Protein AF-A0A3D1EQ05-F1 (afdb_monomer_lite)

Structure (mmCIF, N/CA/C/O backbone):
data_AF-A0A3D1EQ05-F1
#
_entry.id   AF-A0A3D1EQ05-F1
#
loop_
_atom_site.group_PDB
_atom_site.id
_atom_site.type_symbol
_atom_site.label_atom_id
_atom_site.label_alt_id
_atom_site.label_comp_id
_atom_site.label_asym_id
_atom_site.label_entity_id
_atom_site.label_seq_id
_atom_site.pdbx_PDB_ins_code
_atom_site.Cartn_x
_atom_site.Cartn_y
_atom_site.Cartn_z
_atom_site.occupancy
_atom_site.B_iso_or_equiv
_atom_site.auth_seq_id
_atom_site.auth_comp_id
_atom_site.auth_asym_id
_atom_site.auth_atom_id
_atom_site.pdbx_PDB_model_num
ATOM 1 N N . MET A 1 1 ? 18.419 -2.257 19.731 1.00 48.50 1 MET A N 1
ATOM 2 C CA . MET A 1 1 ? 19.575 -1.913 18.868 1.00 48.50 1 MET A CA 1
ATOM 3 C C . MET A 1 1 ? 20.162 -0.537 19.170 1.00 48.50 1 MET A C 1
ATOM 5 O O . MET A 1 1 ? 21.372 -0.467 19.310 1.00 48.50 1 MET A O 1
ATOM 9 N N . VAL A 1 2 ? 19.352 0.513 19.377 1.00 45.31 2 VAL A N 1
ATOM 10 C CA . VAL A 1 2 ? 19.832 1.873 19.731 1.00 45.31 2 VAL A CA 1
ATOM 11 C C . VAL A 1 2 ? 20.809 1.880 20.921 1.00 45.31 2 VAL A C 1
ATOM 13 O O . VAL A 1 2 ? 21.897 2.432 20.808 1.00 45.31 2 VAL A O 1
ATOM 16 N N . ALA A 1 3 ? 20.490 1.160 22.002 1.00 46.25 3 ALA A N 1
ATOM 17 C CA . ALA A 1 3 ? 21.309 1.137 23.219 1.00 46.25 3 ALA A CA 1
ATOM 18 C C . ALA A 1 3 ? 22.727 0.545 23.041 1.00 46.25 3 ALA A C 1
ATOM 20 O O . ALA A 1 3 ? 23.671 1.008 23.676 1.00 46.25 3 ALA A O 1
ATOM 21 N N . LEU A 1 4 ? 22.906 -0.456 22.167 1.00 52.62 4 LEU A N 1
ATOM 22 C CA . LEU A 1 4 ? 24.220 -1.069 21.920 1.00 52.62 4 LEU A CA 1
ATOM 23 C C . LEU A 1 4 ? 25.090 -0.156 21.046 1.00 52.62 4 LEU A C 1
ATOM 25 O O . LEU A 1 4 ? 26.269 0.045 21.330 1.00 52.62 4 LEU A O 1
ATOM 29 N N . THR A 1 5 ? 24.490 0.451 20.019 1.00 51.66 5 THR A N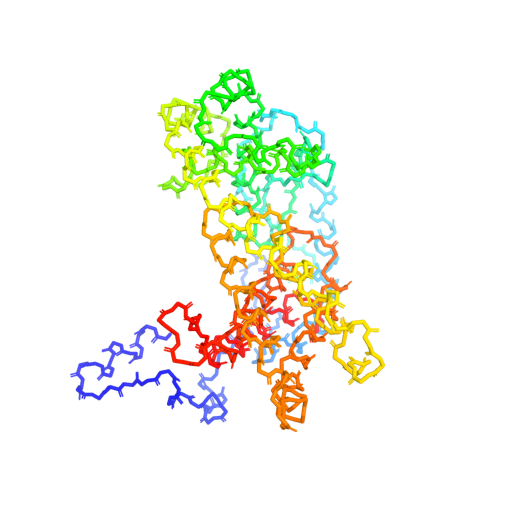 1
ATOM 30 C CA . THR A 1 5 ? 25.163 1.423 19.151 1.00 51.66 5 THR A CA 1
ATOM 31 C C . THR A 1 5 ? 25.646 2.634 19.950 1.00 51.66 5 THR A C 1
ATOM 33 O O . THR A 1 5 ? 26.748 3.128 19.723 1.00 51.66 5 THR A O 1
ATOM 36 N N . GLU A 1 6 ? 24.852 3.093 20.916 1.00 53.62 6 GLU A N 1
ATOM 37 C CA . GLU A 1 6 ? 25.178 4.223 21.789 1.00 53.62 6 GLU A CA 1
ATOM 38 C C . GLU A 1 6 ? 26.304 3.880 22.782 1.00 53.62 6 GLU A C 1
ATOM 40 O O . GLU A 1 6 ? 27.259 4.648 22.931 1.00 53.62 6 GLU A O 1
ATOM 45 N N . ALA A 1 7 ? 26.280 2.669 23.354 1.00 58.41 7 ALA A N 1
ATOM 46 C CA . ALA A 1 7 ? 27.348 2.158 24.213 1.00 58.41 7 ALA A CA 1
ATOM 47 C C . ALA A 1 7 ? 28.689 2.001 23.464 1.00 58.41 7 ALA A C 1
ATOM 49 O O . ALA A 1 7 ? 29.738 2.384 23.985 1.00 58.41 7 ALA A O 1
ATOM 50 N N . CYS A 1 8 ? 28.685 1.504 22.223 1.00 57.06 8 CYS A N 1
ATOM 51 C CA . CYS A 1 8 ? 29.904 1.351 21.419 1.00 57.06 8 CYS A CA 1
ATOM 52 C C . CYS A 1 8 ? 30.453 2.688 20.892 1.00 57.06 8 CYS A C 1
ATOM 54 O O . CYS A 1 8 ? 31.672 2.863 20.824 1.00 57.06 8 CYS A O 1
ATOM 56 N N . ARG A 1 9 ? 29.578 3.666 20.607 1.00 56.22 9 ARG A N 1
ATOM 57 C CA . ARG A 1 9 ? 29.971 5.020 20.178 1.00 56.22 9 ARG A CA 1
ATOM 58 C C . ARG A 1 9 ? 30.816 5.733 21.238 1.00 56.22 9 ARG A C 1
ATOM 60 O O . ARG A 1 9 ? 31.799 6.378 20.888 1.00 56.22 9 ARG A O 1
ATOM 67 N N . SER A 1 10 ? 30.508 5.538 22.523 1.00 62.62 10 SER A N 1
ATOM 68 C CA . SER A 1 10 ? 31.312 6.076 23.636 1.00 62.62 10 SER A CA 1
ATOM 69 C C . SER A 1 10 ? 32.735 5.497 23.734 1.00 62.62 10 SER A C 1
ATOM 71 O O . SER A 1 10 ? 33.582 6.066 24.417 1.00 62.62 10 SER A O 1
ATOM 73 N N . ARG A 1 11 ? 33.023 4.392 23.028 1.00 71.44 11 ARG A N 1
ATOM 74 C CA . ARG A 1 11 ? 34.330 3.711 23.006 1.00 71.44 11 ARG A CA 1
ATOM 75 C C . ARG A 1 11 ? 35.077 3.855 21.674 1.00 71.44 11 ARG A C 1
ATOM 77 O O . ARG A 1 11 ? 36.105 3.214 21.490 1.00 71.44 11 ARG A O 1
ATOM 84 N N . GLY A 1 12 ? 34.573 4.674 20.746 1.00 61.97 12 GLY A N 1
ATOM 85 C CA . GLY A 1 12 ? 35.233 4.953 19.464 1.00 61.97 12 GLY A CA 1
ATOM 86 C C . GLY A 1 12 ? 35.243 3.789 18.468 1.00 61.97 12 GLY A C 1
ATOM 87 O O . GLY A 1 12 ? 35.952 3.865 17.468 1.00 61.97 12 GLY A O 1
ATOM 88 N N . VAL A 1 13 ? 34.469 2.725 18.710 1.00 72.12 13 VAL A N 1
ATOM 89 C CA . VAL A 1 13 ? 34.361 1.589 17.784 1.00 72.12 13 VAL A CA 1
ATOM 90 C C . VAL A 1 13 ? 33.107 1.772 16.924 1.00 72.12 13 VAL A C 1
ATOM 92 O O . VAL A 1 13 ? 31.996 1.668 17.455 1.00 72.12 13 VAL A O 1
ATOM 95 N N . PRO A 1 14 ? 33.240 2.055 15.615 1.00 60.94 14 PRO A N 1
ATOM 96 C CA . PRO A 1 14 ? 32.097 2.074 14.713 1.00 60.94 14 PRO A CA 1
ATOM 97 C C . PRO A 1 14 ? 31.553 0.648 14.565 1.00 60.94 14 PRO A C 1
ATOM 99 O O . PRO A 1 14 ? 32.234 -0.230 14.042 1.00 60.94 14 PRO A O 1
ATOM 102 N N . VAL A 1 15 ? 30.332 0.419 15.056 1.00 62.94 15 VAL A N 1
ATOM 103 C CA . VAL A 1 15 ? 29.600 -0.841 14.868 1.00 62.94 15 VAL A CA 1
ATOM 104 C C . VAL A 1 15 ? 28.630 -0.655 13.712 1.00 62.94 15 VAL A C 1
ATOM 106 O O . VAL A 1 15 ? 27.682 0.128 13.806 1.00 62.94 15 VAL A O 1
ATOM 109 N N . HIS A 1 16 ? 28.877 -1.368 12.620 1.00 67.25 16 HIS A N 1
ATOM 110 C CA . HIS A 1 16 ? 27.962 -1.446 11.489 1.00 67.25 16 HIS A CA 1
ATOM 111 C C . HIS A 1 16 ? 26.930 -2.548 11.733 1.00 67.25 16 HIS A C 1
ATOM 113 O O . HIS A 1 16 ? 27.247 -3.584 12.312 1.00 67.25 16 HIS A O 1
ATOM 119 N N . ILE A 1 17 ? 25.696 -2.348 11.269 1.00 60.19 17 ILE A N 1
ATOM 120 C CA . ILE A 1 17 ? 24.624 -3.342 11.432 1.00 60.19 17 ILE A CA 1
ATOM 121 C C . ILE A 1 17 ? 24.982 -4.695 10.795 1.00 60.19 17 ILE A C 1
ATOM 123 O O . ILE A 1 17 ? 24.730 -5.735 11.394 1.00 60.19 17 ILE A O 1
ATOM 127 N N . SER A 1 18 ? 25.724 -4.666 9.684 1.00 61.97 18 SER A N 1
ATOM 128 C CA . SER A 1 18 ? 26.262 -5.840 8.987 1.00 61.97 18 SER A CA 1
ATOM 129 C C . SER A 1 18 ? 27.315 -6.630 9.776 1.00 61.97 18 SER A C 1
ATOM 131 O O . SER A 1 18 ? 27.660 -7.745 9.395 1.00 61.97 18 SER A O 1
ATOM 133 N N . GLN A 1 19 ? 27.857 -6.070 10.864 1.00 71.62 19 GLN A N 1
ATOM 134 C CA . GLN A 1 19 ? 28.771 -6.774 11.771 1.00 71.62 19 GLN A CA 1
ATOM 135 C C . GLN A 1 19 ? 28.024 -7.541 12.866 1.00 71.62 19 GLN A C 1
ATOM 137 O O . GLN A 1 19 ? 28.643 -8.305 13.607 1.00 71.62 19 GLN A O 1
ATOM 142 N N . PHE A 1 20 ? 26.711 -7.344 12.994 1.00 67.56 20 PHE A N 1
ATOM 143 C CA . PHE A 1 20 ? 25.901 -8.095 13.935 1.00 67.56 20 PHE A CA 1
ATOM 144 C C . PHE A 1 20 ? 25.668 -9.506 13.389 1.00 67.56 20 PHE A C 1
ATOM 146 O O . PHE A 1 20 ? 25.212 -9.677 12.263 1.00 67.56 20 PHE A O 1
ATOM 153 N N . GLN A 1 21 ? 25.990 -10.523 14.189 1.00 73.75 21 GLN A N 1
ATOM 154 C CA . GLN A 1 21 ? 25.848 -11.931 13.817 1.00 73.75 21 GLN A CA 1
ATOM 155 C C . GLN A 1 21 ? 24.822 -12.585 14.755 1.00 73.75 21 GLN A C 1
ATOM 157 O O . GLN A 1 21 ? 25.211 -13.101 15.804 1.00 73.75 21 GLN A O 1
ATOM 162 N N . PRO A 1 22 ? 23.513 -12.544 14.423 1.00 69.69 22 PRO A N 1
ATOM 163 C CA . PRO A 1 22 ? 22.443 -13.059 15.283 1.00 69.69 22 PRO A CA 1
ATOM 164 C C . PRO A 1 22 ? 22.644 -14.525 15.672 1.00 69.69 22 PRO A C 1
ATOM 166 O O . PRO A 1 22 ? 22.330 -14.919 16.792 1.00 69.69 22 PRO A O 1
ATOM 169 N N . ASP A 1 23 ? 23.221 -15.313 14.765 1.00 73.00 23 ASP A N 1
ATOM 170 C CA . ASP A 1 23 ? 23.475 -16.741 14.962 1.00 73.00 23 ASP A CA 1
ATOM 171 C C . ASP A 1 23 ? 24.585 -17.010 15.987 1.00 73.00 23 ASP A C 1
ATOM 173 O O . ASP A 1 23 ? 24.629 -18.086 16.578 1.00 73.00 23 ASP A O 1
ATOM 177 N N . GLN A 1 24 ? 25.462 -16.028 16.228 1.00 78.38 24 GLN A N 1
ATOM 178 C CA . GLN A 1 24 ? 26.499 -16.101 17.260 1.00 78.38 24 GLN A CA 1
ATOM 179 C C . GLN A 1 24 ? 26.036 -15.565 18.614 1.00 78.38 24 GLN A C 1
ATOM 181 O O . GLN A 1 24 ? 26.783 -15.668 19.585 1.00 78.38 24 GLN A O 1
ATOM 186 N N . VAL A 1 25 ? 24.829 -14.996 18.704 1.00 77.44 25 VAL A N 1
ATOM 187 C CA . VAL A 1 25 ? 24.258 -14.569 19.982 1.00 77.44 25 VAL A CA 1
ATOM 188 C C . VAL A 1 25 ? 23.941 -15.832 20.792 1.00 77.44 25 VAL A C 1
ATOM 190 O O . VAL A 1 25 ? 23.129 -16.642 20.337 1.00 77.44 25 VAL A O 1
ATOM 193 N N . PRO A 1 26 ? 24.555 -16.026 21.975 1.00 80.88 26 PRO A N 1
ATOM 194 C CA . PRO A 1 26 ? 24.200 -17.117 22.876 1.00 80.88 26 PRO A CA 1
ATOM 195 C C . PRO A 1 26 ? 22.696 -17.132 23.168 1.00 80.88 26 PRO A C 1
ATOM 197 O O . PRO A 1 26 ? 22.062 -16.078 23.240 1.00 80.88 26 PRO A O 1
ATOM 200 N N . ASP A 1 27 ? 22.102 -18.313 23.331 1.00 74.44 27 ASP A N 1
ATOM 201 C CA . ASP A 1 27 ? 20.646 -18.435 23.495 1.00 74.44 27 ASP A CA 1
ATOM 202 C C . ASP A 1 27 ? 20.109 -17.664 24.713 1.00 74.44 27 ASP A C 1
ATOM 204 O O . ASP A 1 27 ? 18.986 -17.163 24.690 1.00 74.44 27 ASP A O 1
ATOM 208 N N . ASP A 1 28 ? 20.907 -17.515 25.767 1.00 79.88 28 ASP A N 1
ATOM 209 C CA . ASP A 1 28 ? 20.607 -16.713 26.955 1.00 79.88 28 ASP A CA 1
ATOM 210 C C . ASP A 1 28 ? 20.561 -15.198 26.689 1.00 79.88 28 ASP A C 1
ATOM 212 O O . ASP A 1 28 ? 19.918 -14.474 27.447 1.00 79.88 28 ASP A O 1
ATOM 216 N N . LEU A 1 29 ? 21.155 -14.733 25.586 1.00 80.25 29 LEU A N 1
ATOM 217 C CA . LEU A 1 29 ? 21.117 -13.344 25.121 1.00 80.25 29 LEU A CA 1
ATOM 218 C C . LEU A 1 29 ? 20.078 -13.099 24.014 1.00 80.25 29 LEU A C 1
ATOM 220 O O . LEU A 1 29 ? 19.855 -11.951 23.617 1.00 80.25 29 LEU A O 1
ATOM 224 N N . LYS A 1 30 ? 19.420 -14.152 23.515 1.00 76.50 30 LYS A N 1
ATOM 225 C CA . LYS A 1 30 ? 18.286 -14.023 22.590 1.00 76.50 30 LYS A CA 1
ATOM 226 C C . LYS A 1 30 ? 17.030 -13.593 23.345 1.00 76.50 30 LYS A C 1
ATOM 228 O O . LYS A 1 30 ? 16.818 -13.961 24.500 1.00 76.50 30 LYS A O 1
ATOM 233 N N . MET A 1 31 ? 16.173 -12.835 22.663 1.00 81.62 31 MET A N 1
ATOM 234 C CA . MET A 1 31 ? 14.900 -12.376 23.219 1.00 81.62 31 MET A CA 1
ATOM 235 C C . MET A 1 31 ? 14.043 -13.575 23.643 1.00 81.62 31 MET A C 1
ATOM 237 O O . MET A 1 31 ? 13.743 -14.453 22.834 1.00 81.62 31 MET A O 1
ATOM 241 N N . LEU A 1 32 ? 13.653 -13.611 24.916 1.00 86.31 32 LEU A N 1
ATOM 242 C CA . LEU A 1 32 ? 12.651 -14.545 25.412 1.00 86.31 32 LEU A CA 1
ATOM 243 C C . LEU A 1 32 ? 11.270 -13.943 25.158 1.00 86.31 32 LEU A C 1
ATOM 245 O O . LEU A 1 32 ? 10.995 -12.823 25.580 1.00 86.31 32 LEU A O 1
ATOM 249 N N . LEU A 1 33 ? 10.415 -14.688 24.467 1.00 88.00 33 LEU A N 1
ATOM 250 C CA . LEU A 1 33 ? 9.033 -14.313 24.215 1.00 88.00 33 LEU A CA 1
ATOM 251 C C . LEU A 1 33 ? 8.159 -14.987 25.261 1.00 88.00 33 LEU A C 1
ATOM 253 O O . LEU A 1 33 ? 8.216 -16.208 25.432 1.00 88.00 33 LEU A O 1
ATOM 257 N N . GLU A 1 34 ? 7.339 -14.194 25.932 1.00 88.81 34 GLU A N 1
ATOM 258 C CA . GLU A 1 34 ? 6.368 -14.663 26.909 1.00 88.81 34 GLU A CA 1
ATOM 259 C C . GLU A 1 34 ? 4.974 -14.275 26.432 1.00 88.81 34 GLU A C 1
ATOM 261 O O . GLU A 1 34 ? 4.720 -13.139 26.036 1.00 88.81 34 GLU A O 1
ATOM 266 N N . VAL A 1 35 ? 4.077 -15.252 26.431 1.00 83.56 35 VAL A N 1
ATOM 267 C CA . VAL A 1 35 ? 2.654 -15.039 26.204 1.00 83.56 35 VAL A CA 1
ATOM 268 C C . VAL A 1 35 ? 2.000 -15.055 27.566 1.00 83.56 35 VAL A C 1
ATOM 270 O O . VAL A 1 35 ? 2.196 -15.999 28.335 1.00 83.56 35 VAL A O 1
ATOM 273 N N . VAL A 1 36 ? 1.242 -14.005 27.849 1.00 84.12 36 VAL A N 1
ATOM 274 C CA . VAL A 1 36 ? 0.585 -13.791 29.134 1.00 84.12 36 VAL A CA 1
ATOM 275 C C . VAL A 1 36 ? -0.932 -13.913 29.015 1.00 84.12 36 VAL A C 1
ATOM 277 O O . VAL A 1 36 ? -1.494 -13.805 27.918 1.00 84.12 36 VAL A O 1
ATOM 280 N N . ASP A 1 37 ? -1.588 -14.157 30.142 1.00 81.38 37 ASP A N 1
ATOM 281 C CA . ASP A 1 37 ? -3.038 -14.028 30.285 1.00 81.38 37 ASP A CA 1
ATOM 282 C C . ASP A 1 37 ? -3.465 -12.586 30.655 1.00 81.38 37 ASP A C 1
ATOM 284 O O . ASP A 1 37 ? -2.665 -11.649 30.613 1.00 81.38 37 ASP A O 1
ATOM 288 N N . ASP A 1 38 ? -4.742 -12.382 31.000 1.00 72.25 38 ASP A N 1
ATOM 289 C CA . ASP A 1 38 ? -5.307 -11.094 31.451 1.00 72.25 38 ASP A CA 1
ATOM 290 C C . ASP A 1 38 ? -4.683 -10.570 32.742 1.00 72.25 38 ASP A C 1
ATOM 292 O O . ASP A 1 38 ? -4.736 -9.368 33.008 1.00 72.25 38 ASP A O 1
ATOM 296 N N . ARG A 1 39 ? -4.126 -11.458 33.561 1.00 81.00 39 ARG A N 1
ATOM 297 C CA . ARG A 1 39 ? -3.524 -11.121 34.852 1.00 81.00 39 ARG A CA 1
ATOM 298 C C . ARG A 1 39 ? -2.036 -10.820 34.717 1.00 81.00 39 ARG A C 1
ATOM 300 O O . ARG A 1 39 ? -1.411 -10.434 35.700 1.00 81.00 39 ARG A O 1
ATOM 307 N N . GLY A 1 40 ? -1.488 -10.954 33.508 1.00 82.12 40 GLY A N 1
ATOM 308 C CA . GLY A 1 40 ? -0.061 -10.833 33.245 1.00 82.12 40 GLY A CA 1
ATOM 309 C C . GLY A 1 40 ? 0.720 -12.103 33.586 1.00 82.12 40 GLY A C 1
ATOM 310 O O . GLY A 1 40 ? 1.948 -12.064 33.588 1.00 82.12 40 GLY A O 1
ATOM 311 N N . GLU A 1 41 ? 0.043 -13.221 33.858 1.00 86.50 41 GLU A N 1
ATOM 312 C CA . GLU A 1 41 ? 0.699 -14.486 34.181 1.00 86.50 41 GLU A CA 1
ATOM 313 C C . GLU A 1 41 ? 1.162 -15.186 32.904 1.00 86.50 41 GLU A C 1
ATOM 315 O O . GLU A 1 41 ? 0.421 -15.310 31.927 1.00 86.50 41 GLU A O 1
ATOM 320 N N . VAL A 1 42 ? 2.404 -15.672 32.907 1.00 90.06 42 VAL A N 1
ATOM 321 C CA . VAL A 1 42 ? 3.018 -16.306 31.735 1.00 90.06 42 VAL A CA 1
ATOM 322 C C . VAL A 1 42 ? 2.399 -17.685 31.493 1.00 90.06 42 VAL A C 1
ATOM 324 O O . VAL A 1 42 ? 2.650 -18.639 32.229 1.00 90.06 42 VAL A O 1
ATOM 327 N N . ILE A 1 43 ? 1.640 -17.822 30.406 1.00 89.06 43 ILE A N 1
ATOM 328 C CA . ILE A 1 43 ? 1.012 -19.086 29.983 1.00 89.06 43 ILE A CA 1
ATOM 329 C C . ILE A 1 43 ? 1.879 -19.903 29.025 1.00 89.06 43 ILE A C 1
ATOM 331 O O . ILE A 1 43 ? 1.688 -21.112 28.876 1.00 89.06 43 ILE A O 1
ATOM 335 N N . ALA A 1 44 ? 2.816 -19.254 28.340 1.00 88.81 44 ALA A N 1
ATOM 336 C CA . ALA A 1 44 ? 3.800 -19.906 27.498 1.00 88.81 44 ALA A CA 1
ATOM 337 C C . ALA A 1 44 ? 5.015 -19.002 27.344 1.00 88.81 44 ALA A C 1
ATOM 339 O O . ALA A 1 44 ? 4.893 -17.786 27.263 1.00 88.81 44 ALA A O 1
ATOM 340 N N . ARG A 1 45 ? 6.191 -19.611 27.234 1.00 91.44 45 ARG A N 1
ATOM 341 C CA . ARG A 1 45 ? 7.415 -18.910 26.860 1.00 91.44 45 ARG A CA 1
ATOM 342 C C . ARG A 1 45 ? 8.185 -19.702 25.823 1.00 91.44 45 ARG A C 1
ATOM 344 O O . ARG A 1 45 ? 8.117 -20.937 25.803 1.00 91.44 45 ARG A O 1
ATOM 351 N N . SER A 1 46 ? 8.879 -18.999 24.949 1.00 89.50 46 SER A N 1
ATOM 352 C CA . SER A 1 46 ? 9.794 -19.577 23.972 1.00 89.50 46 SER A CA 1
ATOM 353 C C . SER A 1 46 ? 10.743 -18.511 23.468 1.00 89.50 46 SER A C 1
ATOM 355 O O . SER A 1 46 ? 10.426 -17.329 23.489 1.00 89.50 46 SER A O 1
ATOM 357 N N . ARG A 1 47 ? 11.892 -18.932 22.959 1.00 83.50 47 ARG A N 1
ATOM 358 C CA . ARG A 1 47 ? 12.730 -18.076 22.107 1.00 83.50 47 ARG A CA 1
ATOM 359 C C . ARG A 1 47 ? 12.374 -18.236 20.624 1.00 83.50 47 ARG A C 1
ATOM 361 O O . ARG A 1 47 ? 12.835 -17.464 19.797 1.00 83.50 47 ARG A O 1
ATOM 368 N N . ASP A 1 48 ? 11.543 -19.231 20.311 1.00 81.44 48 ASP A N 1
ATOM 369 C CA . ASP A 1 48 ? 11.020 -19.528 18.983 1.00 81.44 48 ASP A CA 1
ATOM 370 C C . ASP A 1 48 ? 9.540 -19.115 18.904 1.00 81.44 48 ASP A C 1
ATOM 372 O O . ASP A 1 48 ? 8.663 -19.709 19.547 1.00 81.44 48 ASP A O 1
ATOM 376 N N . LEU A 1 49 ? 9.273 -18.068 18.122 1.00 80.31 49 LEU A N 1
ATOM 377 C CA . LEU A 1 49 ? 7.928 -17.554 17.881 1.00 80.31 49 LEU A CA 1
ATOM 378 C C . LEU A 1 49 ? 7.077 -18.530 17.052 1.00 80.31 49 LEU A C 1
ATOM 380 O O . LEU A 1 49 ? 5.875 -18.631 17.296 1.00 80.31 49 LEU A O 1
ATOM 384 N N . ALA A 1 50 ? 7.667 -19.279 16.116 1.00 76.38 50 ALA A N 1
ATOM 385 C CA . ALA A 1 50 ? 6.938 -20.260 15.313 1.00 76.38 50 ALA A CA 1
ATOM 386 C C . ALA A 1 50 ? 6.409 -21.400 16.194 1.00 76.38 50 ALA A C 1
ATOM 388 O O . ALA A 1 50 ? 5.248 -21.801 16.074 1.00 76.38 50 ALA A O 1
ATOM 389 N N . ASP A 1 51 ? 7.214 -21.852 17.157 1.00 83.31 51 ASP A N 1
ATOM 390 C CA . ASP A 1 51 ? 6.773 -22.808 18.173 1.00 83.31 51 ASP A CA 1
ATOM 391 C C . ASP A 1 51 ? 5.635 -22.245 19.051 1.00 83.31 51 ASP A C 1
ATOM 393 O O . ASP A 1 51 ? 4.619 -22.920 19.252 1.00 83.31 51 ASP A O 1
ATOM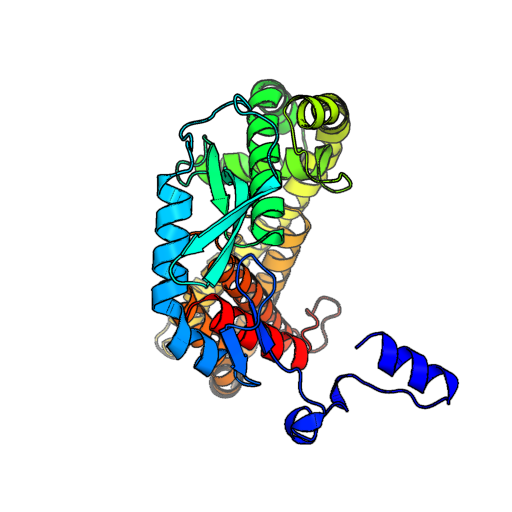 397 N N . LEU A 1 52 ? 5.733 -20.992 19.523 1.00 87.19 52 LEU A N 1
ATOM 398 C CA . LEU A 1 52 ? 4.641 -20.358 20.282 1.00 87.19 52 LEU A CA 1
ATOM 399 C C . LEU A 1 52 ? 3.344 -20.286 19.474 1.00 87.19 52 LEU A C 1
ATOM 401 O O . LEU A 1 52 ? 2.278 -20.611 19.999 1.00 87.19 52 LEU A O 1
ATOM 405 N N . ARG A 1 53 ? 3.421 -19.919 18.192 1.00 80.75 53 ARG A N 1
ATOM 406 C CA . ARG A 1 53 ? 2.259 -19.875 17.295 1.00 80.75 53 ARG A CA 1
ATOM 407 C C . ARG A 1 53 ? 1.667 -21.251 17.061 1.00 80.75 53 ARG A C 1
ATOM 409 O O . ARG A 1 53 ? 0.452 -21.390 17.093 1.00 80.75 53 ARG A O 1
ATOM 416 N N . LYS A 1 54 ? 2.490 -22.282 16.878 1.00 83.69 54 LYS A N 1
ATOM 417 C CA . LYS A 1 54 ? 1.995 -23.655 16.736 1.00 83.69 54 LYS A CA 1
ATOM 418 C C . LYS A 1 54 ? 1.253 -24.111 17.995 1.00 83.69 54 LYS A C 1
ATOM 420 O O . LYS A 1 54 ? 0.213 -24.755 17.891 1.00 83.69 54 LYS A O 1
ATOM 425 N N . ARG A 1 55 ? 1.759 -23.751 19.180 1.00 87.00 55 ARG A N 1
ATOM 426 C CA . ARG A 1 55 ? 1.149 -24.108 20.471 1.00 87.00 55 ARG A CA 1
ATOM 427 C C . ARG A 1 55 ? -0.118 -23.313 20.794 1.00 87.00 55 ARG A C 1
ATOM 429 O O . ARG A 1 55 ? -1.028 -23.859 21.413 1.00 87.00 55 ARG A O 1
ATOM 436 N N . LEU A 1 56 ? -0.177 -22.035 20.418 1.00 87.81 56 LEU A N 1
ATOM 437 C CA . LEU A 1 56 ? -1.225 -21.107 20.866 1.00 87.81 56 LEU A CA 1
ATOM 438 C C . LEU A 1 56 ? -2.128 -20.585 19.746 1.00 87.81 56 LEU A C 1
ATOM 440 O O . LEU A 1 56 ? -3.150 -19.978 20.043 1.00 87.81 56 LEU A O 1
ATOM 444 N N . GLY A 1 57 ? -1.808 -20.837 18.480 1.00 83.06 57 GLY A N 1
ATOM 445 C CA . GLY A 1 57 ? -2.481 -20.249 17.320 1.00 83.06 57 GLY A CA 1
ATOM 446 C C . GLY A 1 57 ? -3.979 -20.523 17.282 1.00 83.06 57 GLY A C 1
ATOM 447 O O . GLY A 1 57 ? -4.750 -19.604 17.037 1.00 83.06 57 GLY A O 1
ATOM 448 N N . ALA A 1 58 ? -4.409 -21.742 17.625 1.00 84.31 58 ALA A N 1
ATOM 449 C CA . ALA A 1 58 ? -5.833 -22.064 17.733 1.00 84.31 58 ALA A CA 1
ATOM 450 C C . ALA A 1 58 ? -6.535 -21.245 18.833 1.00 84.31 58 ALA A C 1
ATOM 452 O O . ALA A 1 58 ? -7.624 -20.727 18.613 1.00 84.31 58 ALA A O 1
ATOM 453 N N . ARG A 1 59 ? -5.887 -21.063 19.995 1.00 85.25 59 ARG A N 1
ATOM 454 C CA . ARG A 1 59 ? -6.415 -20.246 21.105 1.00 85.25 59 ARG A CA 1
ATOM 455 C C . ARG A 1 59 ? -6.467 -18.761 20.726 1.00 85.25 59 ARG A C 1
ATOM 457 O O . ARG A 1 59 ? -7.439 -18.097 21.062 1.00 85.25 59 ARG A O 1
ATOM 464 N N . ILE A 1 60 ? -5.456 -18.263 20.005 1.00 83.69 60 ILE A N 1
ATOM 465 C CA . ILE A 1 60 ? -5.419 -16.890 19.472 1.00 83.69 60 ILE A CA 1
ATOM 466 C C . ILE A 1 60 ? -6.546 -16.689 18.457 1.00 83.69 60 ILE A C 1
ATOM 468 O O . ILE A 1 60 ? -7.294 -15.731 18.583 1.00 83.69 60 ILE A O 1
ATOM 472 N N . ALA A 1 61 ? -6.714 -17.599 17.494 1.00 82.38 61 ALA A N 1
ATOM 473 C CA . ALA A 1 61 ? -7.764 -17.501 16.482 1.00 82.38 61 ALA A CA 1
ATOM 474 C C . ALA A 1 61 ? -9.166 -17.506 17.113 1.00 82.38 61 ALA A C 1
ATOM 476 O O . ALA A 1 61 ? -9.988 -16.654 16.790 1.00 82.38 61 ALA A O 1
ATOM 477 N N . GLU A 1 62 ? -9.420 -18.407 18.066 1.00 84.19 62 GLU A N 1
ATOM 478 C CA . GLU A 1 62 ? -10.674 -18.432 18.830 1.00 84.19 62 GLU A CA 1
ATOM 479 C C . GLU A 1 62 ? -10.904 -17.129 19.616 1.00 84.19 62 GLU A C 1
ATOM 481 O O . GLU A 1 62 ? -12.025 -16.621 19.658 1.00 84.19 62 GLU A O 1
ATOM 486 N N . ALA A 1 63 ? -9.856 -16.570 20.232 1.00 84.62 63 ALA A N 1
ATOM 487 C CA . ALA A 1 63 ? -9.924 -15.287 20.927 1.00 84.62 63 ALA A CA 1
ATOM 488 C C . ALA A 1 63 ? -10.223 -14.124 19.968 1.00 84.62 63 ALA A C 1
ATOM 490 O O . ALA A 1 63 ? -11.091 -13.307 20.264 1.00 84.62 63 ALA A O 1
ATOM 491 N N . SER A 1 64 ? -9.556 -14.075 18.813 1.00 84.38 64 SER A N 1
ATOM 492 C CA . SER A 1 64 ? -9.779 -13.069 17.772 1.00 84.38 64 SER A CA 1
ATOM 493 C C . SER A 1 64 ? -11.209 -13.102 17.237 1.00 84.38 64 SER A C 1
ATOM 495 O O . SER A 1 64 ? -11.828 -12.046 17.138 1.00 84.38 64 SER A O 1
ATOM 497 N N . VAL A 1 65 ? -11.756 -14.292 16.955 1.00 84.50 65 VAL A N 1
ATOM 498 C CA . VAL A 1 65 ? -13.157 -14.452 16.521 1.00 84.50 65 VAL A CA 1
ATOM 499 C C . VAL A 1 65 ? -14.112 -13.976 17.610 1.00 84.50 65 VAL A C 1
ATOM 501 O O . VAL A 1 65 ? -14.980 -13.159 17.339 1.00 84.50 65 VAL A O 1
ATOM 504 N N . ALA A 1 66 ? -13.903 -14.389 18.863 1.00 85.19 66 ALA A N 1
ATOM 505 C CA . ALA A 1 66 ? -14.757 -13.952 19.964 1.00 85.19 66 ALA A CA 1
ATOM 506 C C . ALA A 1 66 ? -14.729 -12.429 20.185 1.00 85.19 66 ALA A C 1
ATOM 508 O O . ALA A 1 66 ? -15.725 -11.863 20.630 1.00 85.19 66 ALA A O 1
ATOM 509 N N . LEU A 1 67 ? -13.592 -11.775 19.923 1.00 87.44 67 LEU A N 1
ATOM 510 C CA . LEU A 1 67 ? -13.479 -10.320 19.996 1.00 87.44 67 LEU A CA 1
ATOM 511 C C . LEU A 1 67 ? -14.208 -9.641 18.832 1.00 87.44 67 LEU A C 1
ATOM 513 O O . LEU A 1 67 ? -14.895 -8.649 19.052 1.00 87.44 67 LEU A O 1
ATOM 517 N N . ALA A 1 68 ? -14.076 -10.186 17.621 1.00 85.06 68 ALA A N 1
ATOM 518 C CA . ALA A 1 68 ? -14.770 -9.693 16.436 1.00 85.06 68 ALA A CA 1
ATOM 519 C C . ALA A 1 68 ? -16.296 -9.842 16.563 1.00 85.06 68 ALA A C 1
ATOM 521 O O . ALA A 1 68 ? -17.010 -8.885 16.295 1.00 85.06 68 ALA A O 1
ATOM 522 N N . ASP A 1 69 ? -16.788 -10.985 17.051 1.00 86.31 69 ASP A N 1
ATOM 523 C CA . ASP A 1 69 ? -18.222 -11.244 17.252 1.00 86.31 69 ASP A CA 1
ATOM 524 C C . ASP A 1 69 ? -18.848 -10.329 18.316 1.00 86.31 69 ASP A C 1
ATOM 526 O O . ASP A 1 69 ? -20.031 -10.001 18.248 1.00 86.31 69 ASP A O 1
ATOM 530 N N . ALA A 1 70 ? -18.065 -9.927 19.322 1.00 88.38 70 ALA A N 1
ATOM 531 C CA . ALA A 1 70 ? -18.511 -9.015 20.373 1.00 88.38 70 ALA A CA 1
ATOM 532 C C . ALA A 1 70 ? -18.454 -7.535 19.955 1.00 88.38 70 ALA A C 1
ATOM 534 O O . ALA A 1 70 ? -18.930 -6.675 20.696 1.00 88.38 70 ALA A O 1
ATOM 535 N N . PHE A 1 71 ? -17.840 -7.227 18.812 1.00 92.19 71 PHE A N 1
ATOM 536 C CA . PHE A 1 71 ? -17.652 -5.865 18.341 1.00 92.19 71 PHE A CA 1
ATOM 537 C C . PHE A 1 71 ? -18.744 -5.473 17.347 1.00 92.19 71 PHE A C 1
ATOM 539 O O . PHE A 1 71 ? -18.893 -6.067 16.281 1.00 92.19 71 PHE A O 1
ATOM 546 N N . GLU A 1 72 ? -19.475 -4.409 17.668 1.00 92.38 72 GLU A N 1
ATOM 547 C CA . GLU A 1 72 ? -20.473 -3.827 16.772 1.00 92.38 72 GLU A CA 1
ATOM 548 C C . GLU A 1 72 ? -19.794 -2.975 15.690 1.00 92.38 72 GLU A C 1
ATOM 550 O O . GLU A 1 72 ? -19.679 -1.750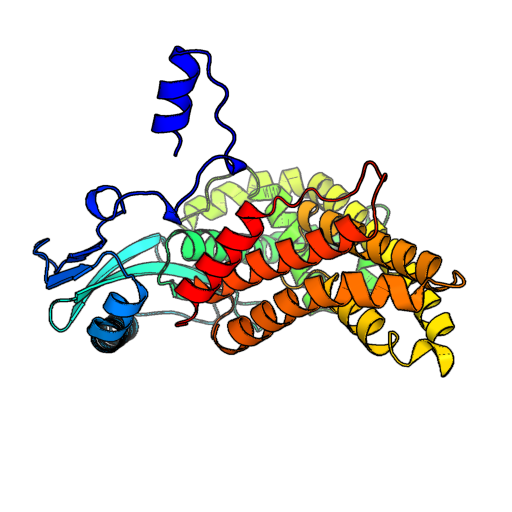 15.788 1.00 92.38 72 GLU A O 1
ATOM 555 N N . GLY A 1 73 ? -19.305 -3.651 14.651 1.00 92.00 73 GLY A N 1
ATOM 556 C CA . GLY A 1 73 ? -18.761 -3.008 13.460 1.00 92.00 73 GLY A CA 1
ATOM 557 C C . GLY A 1 73 ? -19.837 -2.357 12.588 1.00 92.00 73 GLY A C 1
ATOM 558 O O . GLY A 1 73 ? -21.019 -2.695 12.650 1.00 92.00 73 GLY A O 1
ATOM 559 N N . GLN A 1 74 ? -19.416 -1.427 11.734 1.00 95.44 74 GLN A N 1
ATOM 560 C CA . GLN A 1 74 ? -20.273 -0.802 10.720 1.00 95.44 74 GLN A CA 1
ATOM 561 C C . GLN A 1 74 ? -19.585 -0.861 9.358 1.00 95.44 74 GLN A C 1
ATOM 563 O O . GLN A 1 74 ? -18.364 -0.805 9.276 1.00 95.44 74 GLN A O 1
ATOM 568 N N . VAL A 1 75 ? -20.356 -0.949 8.280 1.00 94.50 75 VAL A N 1
ATOM 569 C CA . VAL A 1 75 ? -19.851 -0.934 6.898 1.00 94.50 75 VAL A CA 1
ATOM 570 C C . VAL A 1 75 ? -20.610 0.108 6.089 1.00 94.50 75 VAL A C 1
ATOM 572 O O . VAL A 1 75 ? -21.674 0.569 6.504 1.00 94.50 75 VAL A O 1
ATOM 575 N N . GLY A 1 76 ? -20.090 0.485 4.925 1.00 95.31 76 GLY A N 1
ATOM 576 C CA . GLY A 1 76 ? -20.767 1.425 4.039 1.00 95.31 76 GLY A CA 1
ATOM 577 C C . GLY A 1 76 ? -20.710 2.878 4.514 1.00 95.31 76 GLY A C 1
ATOM 578 O O . GLY A 1 76 ? -21.496 3.699 4.036 1.00 95.31 76 GLY A O 1
ATOM 579 N N . LEU A 1 77 ? -19.801 3.222 5.434 1.00 97.19 77 LEU A N 1
ATOM 580 C CA . LEU A 1 77 ? -19.689 4.582 5.955 1.00 97.19 77 LEU A CA 1
ATOM 581 C C . LEU A 1 77 ? -19.193 5.522 4.856 1.00 97.19 77 LEU A C 1
ATOM 583 O O . LEU A 1 77 ? -18.141 5.296 4.257 1.00 97.19 77 LEU A O 1
ATOM 587 N N . ARG A 1 78 ? -19.952 6.591 4.607 1.00 95.31 78 ARG A N 1
ATOM 588 C CA . ARG A 1 78 ? -19.574 7.690 3.697 1.00 95.31 78 ARG A CA 1
ATOM 589 C C . ARG A 1 78 ? -19.079 8.932 4.429 1.00 95.31 78 ARG A C 1
ATOM 591 O O . ARG A 1 78 ? -18.376 9.741 3.843 1.00 95.31 78 ARG A O 1
ATOM 598 N N . HIS A 1 79 ? -19.422 9.037 5.707 1.00 94.12 79 HIS A N 1
ATOM 599 C CA . HIS A 1 79 ? -18.960 10.068 6.623 1.00 94.12 79 HIS A CA 1
ATOM 600 C C . HIS A 1 79 ? -18.581 9.404 7.946 1.00 94.12 79 HIS A C 1
ATOM 602 O O . HIS A 1 79 ? -18.992 8.273 8.227 1.00 94.12 79 HIS A O 1
ATOM 608 N N . TRP A 1 80 ? -17.825 10.112 8.781 1.00 96.81 80 TRP A N 1
ATOM 609 C CA . TRP A 1 80 ? -17.500 9.637 10.120 1.00 96.81 80 TRP A CA 1
ATOM 610 C C . TRP A 1 80 ? -18.735 9.712 11.028 1.00 96.81 80 TRP A C 1
ATOM 612 O O . TRP A 1 80 ? -19.029 10.753 11.607 1.00 96.81 80 TRP A O 1
ATOM 622 N N . THR A 1 81 ? -19.463 8.603 11.164 1.00 95.62 81 THR A N 1
ATOM 623 C CA . THR A 1 81 ? -20.676 8.505 12.005 1.00 95.62 81 THR A CA 1
ATOM 624 C C . THR A 1 81 ? -20.501 7.613 13.233 1.00 95.62 81 THR A C 1
ATOM 626 O O . THR A 1 81 ? -21.458 7.371 13.964 1.00 95.62 81 THR A O 1
ATOM 629 N N . VAL A 1 82 ? -19.289 7.104 13.455 1.00 96.38 82 VAL A N 1
ATOM 630 C CA . VAL A 1 82 ? -18.928 6.297 14.626 1.00 96.38 82 VAL A CA 1
ATOM 631 C C . VAL A 1 82 ? -18.241 7.157 15.685 1.00 96.38 82 VAL A C 1
ATOM 633 O O . VAL A 1 82 ? -17.849 8.295 15.424 1.00 96.38 82 VAL A O 1
ATOM 636 N N . GLY A 1 83 ? -18.084 6.614 16.891 1.00 95.50 83 GLY A N 1
ATOM 637 C CA . GLY A 1 83 ? -17.317 7.267 17.949 1.00 95.50 83 GLY A CA 1
ATOM 638 C C . GLY A 1 83 ? -15.820 7.400 17.623 1.00 95.50 83 GLY A C 1
ATOM 639 O O . GLY A 1 83 ? -15.378 7.129 16.500 1.00 95.50 83 GLY A O 1
ATOM 640 N N . PRO A 1 84 ? -15.011 7.826 18.606 1.00 96.50 84 PRO A N 1
ATOM 641 C CA . PRO A 1 84 ? -13.564 7.806 18.475 1.00 96.50 84 PRO A CA 1
ATOM 642 C C . PRO A 1 84 ? -13.031 6.398 18.172 1.00 96.50 84 PRO A C 1
ATOM 644 O O . PRO A 1 84 ? -13.590 5.401 18.623 1.00 96.50 84 PRO A O 1
ATOM 647 N N . VAL A 1 85 ? -11.929 6.321 17.429 1.00 97.12 85 VAL A N 1
ATOM 648 C CA . VAL A 1 85 ? -11.273 5.062 17.046 1.00 97.12 85 VAL A CA 1
ATOM 649 C C . VAL A 1 85 ? -9.842 4.992 17.574 1.00 97.12 85 VAL A C 1
ATOM 651 O O . VAL A 1 85 ? -9.260 5.991 17.994 1.00 97.12 85 VAL A O 1
ATOM 654 N N . GLY A 1 86 ? -9.240 3.807 17.523 1.00 93.56 86 GLY A N 1
ATOM 655 C CA . GLY A 1 86 ? -7.908 3.529 18.057 1.00 93.56 86 GLY A CA 1
ATOM 656 C C . GLY A 1 86 ? -7.919 3.047 19.507 1.00 93.56 86 GLY A C 1
ATOM 657 O O . GLY A 1 86 ? -6.847 2.888 20.093 1.00 93.56 86 GLY A O 1
ATOM 658 N N . GLU A 1 87 ? -9.101 2.801 20.074 1.00 91.00 87 GLU A N 1
ATOM 659 C CA . GLU A 1 87 ? -9.243 2.137 21.365 1.00 91.00 87 GLU A CA 1
ATOM 660 C C . GLU A 1 87 ? -8.756 0.689 21.252 1.00 91.00 87 GLU A C 1
ATOM 662 O O . GLU A 1 87 ? -9.038 0.004 20.265 1.00 91.00 87 GLU A O 1
ATOM 667 N N . VAL A 1 88 ? -8.000 0.238 22.254 1.00 93.88 88 VAL A N 1
ATOM 668 C CA . VAL A 1 88 ? -7.559 -1.153 22.348 1.00 93.88 88 VAL A CA 1
ATOM 669 C C . VAL A 1 88 ? -8.621 -1.967 23.072 1.00 93.88 88 VAL A C 1
ATOM 671 O O . VAL A 1 88 ? -8.927 -1.723 24.237 1.00 93.88 88 VAL A O 1
ATOM 674 N N . LEU A 1 89 ? -9.162 -2.962 22.384 1.00 91.31 89 LEU A N 1
ATOM 675 C CA . LEU A 1 89 ? -10.035 -3.961 22.967 1.00 91.31 89 LEU A CA 1
ATOM 676 C C . LEU A 1 89 ? -9.214 -5.200 23.296 1.00 91.31 89 LEU A C 1
ATOM 678 O O . LEU A 1 89 ? -8.355 -5.631 22.524 1.00 91.31 89 LEU A O 1
ATOM 682 N N . ARG A 1 90 ? -9.490 -5.771 24.466 1.00 91.06 90 ARG A N 1
ATOM 683 C CA . ARG A 1 90 ? -8.782 -6.926 25.007 1.00 91.06 90 ARG A CA 1
ATOM 684 C C . ARG A 1 90 ? -9.772 -8.036 25.292 1.00 91.06 90 ARG A C 1
ATOM 686 O O . ARG A 1 90 ? -10.811 -7.794 25.899 1.00 91.06 90 ARG A O 1
ATOM 693 N N . THR A 1 91 ? -9.433 -9.258 24.909 1.00 86.81 91 THR A N 1
ATOM 694 C CA . THR A 1 91 ? -10.165 -10.446 25.354 1.00 86.81 91 THR A CA 1
ATOM 695 C C . THR A 1 91 ? -9.205 -11.526 25.798 1.00 86.81 91 THR A C 1
ATOM 697 O O . THR A 1 91 ? -8.093 -11.639 25.281 1.00 86.81 91 THR A O 1
ATOM 700 N N . VAL A 1 92 ? -9.668 -12.345 26.738 1.00 81.25 92 VAL A N 1
ATOM 701 C CA . VAL A 1 92 ? -8.993 -13.581 27.110 1.00 81.25 92 VAL A CA 1
ATOM 702 C C . VAL A 1 92 ? -9.885 -14.756 26.784 1.00 81.25 92 VAL A C 1
ATOM 704 O O . VAL A 1 92 ? -10.978 -14.918 27.334 1.00 81.25 92 VAL A O 1
ATOM 707 N N . ARG A 1 93 ? -9.394 -15.627 25.902 1.00 80.38 93 ARG A N 1
ATOM 708 C CA . ARG A 1 93 ? -10.007 -16.932 25.654 1.00 80.38 93 ARG A CA 1
ATOM 709 C C . ARG A 1 93 ? -8.991 -18.021 25.886 1.00 80.38 93 ARG A C 1
ATOM 711 O O . ARG A 1 93 ? -7.857 -17.964 25.415 1.00 80.38 93 ARG A O 1
ATOM 718 N N . ARG A 1 94 ? -9.417 -19.012 26.676 1.00 81.38 94 ARG A N 1
ATOM 719 C CA . ARG A 1 94 ? -8.579 -20.129 27.112 1.00 81.38 94 ARG A CA 1
ATOM 720 C C . ARG A 1 94 ? -7.223 -19.628 27.616 1.00 81.38 94 ARG A C 1
ATOM 722 O O . ARG A 1 94 ? -6.222 -20.186 27.214 1.00 81.38 94 ARG A O 1
ATOM 729 N N . GLY A 1 95 ? -7.163 -18.556 28.408 1.00 80.56 95 GLY A N 1
ATOM 730 C CA . GLY A 1 95 ? -5.922 -18.016 28.984 1.00 80.56 95 GLY A CA 1
ATOM 731 C C . GLY A 1 95 ? -4.975 -17.273 28.031 1.00 80.56 95 GLY A C 1
ATOM 732 O O . GLY A 1 95 ? -3.881 -16.949 28.455 1.00 80.56 95 GLY A O 1
ATOM 733 N N . VAL A 1 96 ? -5.333 -17.024 26.765 1.00 80.19 96 VAL A N 1
ATOM 734 C CA . VAL A 1 96 ? -4.529 -16.171 25.867 1.00 80.19 96 VAL A CA 1
ATOM 735 C C . VAL A 1 96 ? -5.145 -14.781 25.793 1.00 80.19 96 VAL A C 1
ATOM 737 O O . VAL A 1 96 ? -6.319 -14.672 25.436 1.00 80.19 96 VAL A O 1
ATOM 740 N N . LEU A 1 97 ? -4.352 -13.747 26.085 1.00 83.69 97 LEU A N 1
ATOM 741 C CA . LEU A 1 97 ? -4.709 -12.353 25.835 1.00 83.69 97 LEU A CA 1
ATOM 742 C C . LEU A 1 97 ? -4.556 -12.012 24.350 1.00 83.69 97 LEU A C 1
ATOM 744 O O . LEU A 1 97 ? -3.482 -12.171 23.772 1.00 83.69 97 LEU A O 1
ATOM 748 N N . VAL A 1 98 ? -5.632 -11.512 23.746 1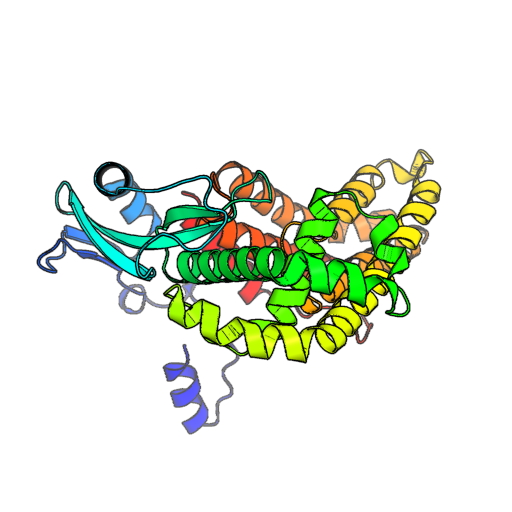.00 86.25 98 VAL A N 1
ATOM 749 C CA . VAL A 1 98 ? -5.626 -10.931 22.401 1.00 86.25 98 VAL A CA 1
ATOM 750 C C . VAL A 1 98 ? -6.041 -9.472 22.483 1.00 86.25 98 VAL A C 1
ATOM 752 O O . VAL A 1 98 ? -7.048 -9.138 23.110 1.00 86.25 98 VAL A O 1
ATOM 755 N N . GLU A 1 99 ? -5.255 -8.624 21.825 1.00 89.94 99 GLU A N 1
ATOM 756 C CA . GLU A 1 99 ? -5.527 -7.202 21.648 1.00 89.94 99 GLU A CA 1
ATOM 757 C C . GLU A 1 99 ? -5.930 -6.919 20.197 1.00 89.94 99 GLU A C 1
ATOM 759 O O . GLU A 1 99 ? -5.342 -7.462 19.257 1.00 89.94 99 GLU A O 1
ATOM 764 N N . ALA A 1 100 ? -6.904 -6.036 20.011 1.00 91.44 100 ALA A N 1
ATOM 765 C CA . ALA A 1 100 ? -7.227 -5.456 18.716 1.00 91.44 100 ALA A CA 1
ATOM 766 C C . ALA A 1 100 ? -7.559 -3.975 18.870 1.00 91.44 100 ALA A C 1
ATOM 768 O O . ALA A 1 100 ? -7.995 -3.537 19.930 1.00 91.44 100 ALA A O 1
ATOM 769 N N . TRP A 1 101 ? -7.371 -3.206 17.805 1.00 94.44 101 TRP A N 1
ATOM 770 C CA . TRP A 1 101 ? -7.643 -1.775 17.789 1.00 94.44 101 TRP A CA 1
ATOM 771 C C . TRP A 1 101 ? -8.858 -1.493 16.924 1.00 94.44 101 TRP A C 1
ATOM 773 O O . TRP A 1 101 ? -8.932 -1.982 15.795 1.00 94.44 101 TRP A O 1
ATOM 783 N N . SER A 1 102 ? -9.788 -0.685 17.430 1.00 95.81 102 SER A N 1
ATOM 784 C CA . SER A 1 102 ? -10.860 -0.156 16.594 1.00 95.81 102 SER A CA 1
ATOM 785 C C . SER A 1 102 ? -10.267 0.763 15.526 1.00 95.81 102 SER A C 1
ATOM 787 O O . SER A 1 102 ? -9.395 1.591 15.805 1.00 95.81 102 SER A O 1
ATOM 789 N N . ALA A 1 103 ? -10.688 0.594 14.280 1.00 96.06 103 ALA A N 1
ATOM 790 C CA . ALA A 1 103 ? -10.125 1.314 13.152 1.00 96.06 103 ALA A CA 1
ATOM 791 C C . ALA A 1 103 ? -11.187 1.598 12.099 1.00 96.06 103 ALA A C 1
ATOM 793 O O . ALA A 1 103 ? -12.158 0.856 11.942 1.00 96.06 103 ALA A O 1
ATOM 794 N N . LEU A 1 104 ? -10.946 2.661 11.342 1.00 96.94 104 LEU A N 1
ATOM 795 C CA . LEU A 1 104 ? -11.613 2.876 10.071 1.00 96.94 104 LEU A CA 1
ATOM 796 C C . LEU A 1 104 ? -10.778 2.249 8.962 1.00 96.94 104 LEU A C 1
ATOM 798 O O . LEU A 1 104 ? -9.564 2.447 8.908 1.00 96.94 104 LEU A O 1
ATOM 802 N N . VAL A 1 105 ? -11.422 1.488 8.089 1.00 93.88 105 VAL A N 1
ATOM 803 C CA . VAL A 1 105 ? -10.768 0.694 7.058 1.00 93.88 105 VAL A CA 1
ATOM 804 C C . VAL A 1 105 ? -11.411 0.982 5.700 1.00 93.88 105 VAL A C 1
ATOM 806 O O . VAL A 1 105 ? -12.620 0.798 5.558 1.00 93.88 105 VAL A O 1
ATOM 809 N N . PRO A 1 106 ? -10.645 1.411 4.680 1.00 91.88 106 PRO A N 1
ATOM 810 C CA . PRO A 1 106 ? -11.189 1.641 3.347 1.00 91.88 106 PRO A CA 1
ATOM 811 C C . PRO A 1 106 ? -11.754 0.346 2.748 1.00 91.88 106 PRO A C 1
ATOM 813 O O . PRO A 1 106 ? -11.034 -0.649 2.621 1.00 91.88 106 PRO A O 1
ATOM 816 N N . GLU A 1 107 ? -13.022 0.359 2.329 1.00 89.06 107 GLU A N 1
ATOM 817 C CA . GLU A 1 107 ? -13.641 -0.808 1.699 1.00 89.06 107 GLU A CA 1
ATOM 818 C C . GLU A 1 107 ? -13.185 -0.982 0.237 1.00 89.06 107 GLU A C 1
ATOM 820 O O . GLU A 1 107 ? -12.900 0.015 -0.444 1.00 89.06 107 GLU A O 1
ATOM 825 N N . PRO A 1 108 ? -13.153 -2.228 -0.286 1.00 77.31 108 PRO A N 1
ATOM 826 C CA . PRO A 1 108 ? -12.705 -2.521 -1.654 1.00 77.31 108 PRO A CA 1
ATOM 827 C C . PRO A 1 108 ? -13.560 -1.888 -2.758 1.00 77.31 108 PRO A C 1
ATOM 829 O O . PRO A 1 108 ? -13.097 -1.741 -3.884 1.00 77.31 108 PRO A O 1
ATOM 832 N N . ASN A 1 109 ? -14.802 -1.501 -2.447 1.00 74.94 109 ASN A N 1
ATOM 833 C CA . ASN A 1 109 ? -15.688 -0.798 -3.379 1.00 74.94 109 ASN A CA 1
ATOM 834 C C . ASN A 1 109 ? -15.200 0.623 -3.732 1.00 74.94 109 ASN A C 1
ATOM 836 O O . ASN A 1 109 ? -15.773 1.264 -4.611 1.00 74.94 109 ASN A O 1
ATOM 840 N N . GLY A 1 110 ? -14.170 1.115 -3.033 1.00 75.38 110 GLY A N 1
ATOM 841 C CA . GLY A 1 110 ? -13.485 2.367 -3.321 1.00 75.38 110 GLY A CA 1
ATOM 842 C C . GLY A 1 110 ? -14.239 3.632 -2.926 1.00 75.38 110 GLY A C 1
ATOM 843 O O . GLY A 1 110 ? -13.753 4.699 -3.251 1.00 75.38 110 GLY A O 1
ATOM 844 N N . THR A 1 111 ? -15.395 3.559 -2.261 1.00 84.44 111 THR A N 1
ATOM 845 C CA . THR A 1 111 ? -16.194 4.761 -1.926 1.00 84.44 111 THR A CA 1
ATOM 846 C C . THR A 1 111 ? -16.673 4.809 -0.485 1.00 84.44 111 THR A C 1
ATOM 848 O O . THR A 1 111 ? -17.094 5.865 -0.019 1.00 84.44 111 THR A O 1
ATOM 851 N N . THR A 1 112 ? -16.597 3.695 0.239 1.00 93.19 112 THR A N 1
ATOM 852 C CA . THR A 1 112 ? -17.021 3.628 1.637 1.00 93.19 112 THR A CA 1
ATOM 853 C C . THR A 1 112 ? -15.912 3.123 2.549 1.00 93.19 112 THR A C 1
ATOM 855 O O . THR A 1 112 ? -14.825 2.727 2.110 1.00 93.19 112 THR A O 1
ATOM 858 N N . VAL A 1 113 ? -16.175 3.214 3.845 1.00 95.81 113 VAL A N 1
ATOM 859 C CA . VAL A 1 113 ? -15.277 2.846 4.931 1.00 95.81 113 VAL A CA 1
ATOM 860 C C . VAL A 1 113 ? -16.015 1.897 5.875 1.00 95.81 113 VAL A C 1
ATOM 862 O O . VAL A 1 113 ? -17.194 2.091 6.169 1.00 95.81 113 VAL A O 1
ATOM 865 N N . ALA A 1 114 ? -15.304 0.897 6.382 1.00 95.19 114 ALA A N 1
ATOM 866 C CA . ALA A 1 114 ? -15.759 0.024 7.449 1.00 95.19 114 ALA A CA 1
ATOM 867 C C . ALA A 1 114 ? -15.170 0.469 8.792 1.00 95.19 114 ALA A C 1
ATOM 869 O O . ALA A 1 114 ? -14.008 0.858 8.881 1.00 95.19 114 ALA A O 1
ATOM 870 N N . TYR A 1 115 ? -15.966 0.386 9.848 1.00 95.75 115 TYR A N 1
ATOM 871 C CA . TYR A 1 115 ? -15.528 0.448 11.231 1.00 95.75 115 TYR A CA 1
ATOM 872 C C . TYR A 1 115 ? -15.392 -0.981 11.759 1.00 95.75 115 TYR A C 1
ATOM 874 O O . TYR A 1 115 ? -16.390 -1.687 11.903 1.00 95.75 115 TYR A O 1
ATOM 882 N N . GLN A 1 116 ? -14.158 -1.416 12.006 1.00 93.06 116 GLN A N 1
ATOM 883 C CA . GLN A 1 116 ? -13.833 -2.800 12.364 1.00 93.06 116 GLN A CA 1
ATOM 884 C C . GLN A 1 116 ? -12.638 -2.878 13.321 1.00 93.06 116 GLN A C 1
ATOM 886 O O . GLN A 1 116 ? -11.950 -1.886 13.571 1.00 93.06 116 GLN A O 1
ATOM 891 N N . LEU A 1 117 ? -12.371 -4.078 13.836 1.00 92.25 117 LEU A N 1
ATOM 892 C CA . LEU A 1 117 ? -11.162 -4.366 14.599 1.00 92.25 117 LEU A CA 1
ATOM 893 C C . LEU A 1 117 ? -9.995 -4.729 13.679 1.00 92.25 117 LEU A C 1
ATOM 895 O O . LEU A 1 117 ? -10.146 -5.480 12.716 1.00 92.25 117 LEU A O 1
ATOM 899 N N . VAL A 1 118 ? -8.810 -4.226 14.015 1.00 90.44 118 VAL A N 1
ATOM 900 C CA . VAL A 1 118 ? -7.547 -4.551 13.348 1.00 90.44 118 VAL A CA 1
ATOM 901 C C . VAL A 1 118 ? -6.544 -5.031 14.393 1.00 90.44 118 VAL A C 1
ATOM 903 O O . VAL A 1 118 ? -6.290 -4.362 15.392 1.00 90.44 118 VAL A O 1
ATOM 906 N N . PHE A 1 119 ? -5.933 -6.191 14.156 1.00 86.81 119 PHE A N 1
ATOM 907 C CA . PHE A 1 119 ? -5.031 -6.872 15.099 1.00 86.81 119 PHE A CA 1
ATOM 908 C C . PHE A 1 119 ? -3.574 -6.375 15.007 1.00 86.81 119 PHE A C 1
ATOM 910 O O . PHE A 1 119 ? -2.621 -7.145 15.100 1.00 86.81 119 PHE A O 1
ATOM 917 N N . SER A 1 120 ? -3.398 -5.075 14.761 1.00 86.44 120 SER A N 1
ATOM 918 C CA . SER A 1 120 ? -2.118 -4.364 14.819 1.00 86.44 120 SER A CA 1
ATOM 919 C C . SER A 1 120 ? -2.367 -2.866 14.942 1.00 86.44 120 SER A C 1
ATOM 921 O O . SER A 1 120 ? -3.108 -2.287 14.145 1.00 86.44 120 SER A O 1
ATOM 923 N N . LYS A 1 121 ? -1.713 -2.233 15.919 1.00 90.44 121 LYS A N 1
ATOM 924 C CA . LYS A 1 121 ? -1.818 -0.793 16.173 1.00 90.44 121 LYS A CA 1
ATOM 925 C C . LYS A 1 121 ? -1.403 0.044 14.962 1.00 90.44 121 LYS A C 1
ATOM 927 O O . LYS A 1 121 ? -2.111 0.977 14.592 1.00 90.44 121 LYS A O 1
ATOM 932 N N . ASP A 1 122 ? -0.282 -0.301 14.336 1.00 88.25 122 ASP A N 1
ATOM 933 C CA . ASP A 1 122 ? 0.239 0.452 13.192 1.00 88.25 122 ASP A CA 1
ATOM 934 C C . ASP A 1 122 ? -0.659 0.262 11.967 1.00 88.25 122 ASP A C 1
ATOM 936 O O . ASP A 1 122 ? -0.982 1.224 11.273 1.00 88.25 122 ASP A O 1
ATOM 940 N N . ALA A 1 123 ? -1.148 -0.962 11.732 1.00 86.88 123 ALA A N 1
ATOM 941 C CA . ALA A 1 123 ? -2.088 -1.223 10.644 1.00 86.88 123 ALA A CA 1
ATOM 942 C C . ALA A 1 123 ? -3.409 -0.455 10.837 1.00 86.88 123 ALA A C 1
ATOM 944 O O . ALA A 1 123 ? -3.900 0.154 9.885 1.00 86.88 123 ALA A O 1
ATOM 945 N N . ALA A 1 124 ? -3.932 -0.417 12.069 1.00 92.12 124 ALA A N 1
ATOM 946 C CA . ALA A 1 124 ? -5.108 0.365 12.440 1.00 92.12 124 ALA A CA 1
ATOM 947 C C . ALA A 1 124 ? -4.900 1.868 12.198 1.00 92.12 124 ALA A C 1
ATOM 949 O O . ALA A 1 124 ? -5.792 2.544 11.679 1.00 92.12 124 ALA A O 1
ATOM 950 N N . ASP A 1 125 ? -3.722 2.400 12.543 1.00 93.75 125 ASP A N 1
ATOM 951 C CA . ASP A 1 125 ? -3.396 3.809 12.339 1.00 93.75 125 ASP A CA 1
ATOM 952 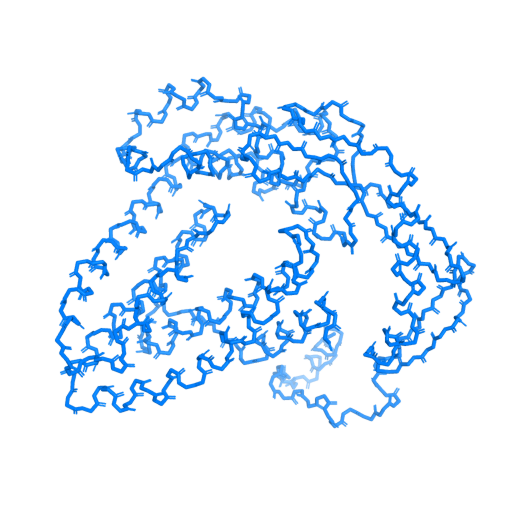C C . ASP A 1 125 ? -3.361 4.184 10.856 1.00 93.75 125 ASP A C 1
ATOM 954 O O . ASP A 1 125 ? -4.040 5.125 10.441 1.00 93.75 125 ASP A O 1
ATOM 958 N N . VAL A 1 126 ? -2.647 3.412 10.033 1.00 90.31 126 VAL A N 1
ATOM 959 C CA . VAL A 1 126 ? -2.541 3.729 8.605 1.00 90.31 126 VAL A CA 1
ATOM 960 C C . VAL A 1 126 ? -3.870 3.501 7.875 1.00 90.31 126 VAL A C 1
ATOM 962 O O . VAL A 1 126 ? -4.223 4.301 7.009 1.00 90.31 126 VAL A O 1
ATOM 965 N N . ALA A 1 127 ? -4.636 2.459 8.222 1.00 92.25 127 ALA A N 1
ATOM 966 C CA . ALA A 1 127 ? -5.972 2.246 7.657 1.00 92.25 127 ALA A CA 1
ATOM 967 C C . ALA A 1 127 ? -6.923 3.404 8.011 1.00 92.25 127 ALA A C 1
ATOM 969 O O . ALA A 1 127 ? -7.609 3.937 7.134 1.00 92.25 127 ALA A O 1
ATOM 970 N N . THR A 1 128 ? -6.885 3.866 9.266 1.00 96.19 128 THR A N 1
ATOM 971 C CA . THR A 1 128 ? -7.693 5.010 9.710 1.00 96.19 128 THR A CA 1
ATOM 972 C C . THR A 1 128 ? -7.297 6.270 8.951 1.00 96.19 128 THR A C 1
ATOM 974 O O . THR A 1 128 ? -8.161 6.985 8.456 1.00 96.19 128 THR A O 1
ATOM 977 N N . ARG A 1 129 ? -5.995 6.522 8.772 1.00 95.56 129 ARG A N 1
ATOM 978 C CA . ARG A 1 129 ? -5.504 7.664 7.992 1.00 95.56 129 ARG A CA 1
ATOM 979 C C . ARG A 1 129 ? -5.961 7.626 6.533 1.00 95.56 129 ARG A C 1
ATOM 981 O O . ARG A 1 129 ? -6.358 8.663 6.009 1.00 95.56 129 ARG A O 1
ATOM 988 N N . ALA A 1 130 ? -5.920 6.461 5.889 1.00 93.56 130 ALA A N 1
ATOM 989 C CA . ALA A 1 130 ? -6.423 6.297 4.526 1.00 93.56 130 ALA A CA 1
ATOM 990 C C . ALA A 1 130 ? -7.938 6.568 4.451 1.00 93.56 130 ALA A C 1
ATOM 992 O O . ALA A 1 130 ? -8.402 7.273 3.560 1.00 93.56 130 ALA A O 1
ATOM 993 N N . SER A 1 131 ? -8.700 6.101 5.443 1.00 96.06 131 SER A N 1
ATOM 994 C CA . SER A 1 131 ? -10.138 6.379 5.551 1.00 96.06 131 SER A CA 1
ATOM 995 C C . SER A 1 131 ? -10.439 7.867 5.766 1.00 96.06 131 SER A C 1
ATOM 997 O O . SER A 1 131 ? -11.365 8.403 5.164 1.00 96.06 131 SER A O 1
ATOM 999 N N . CYS A 1 132 ? -9.622 8.569 6.559 1.00 97.12 132 CYS A N 1
ATOM 1000 C CA . CYS A 1 132 ? -9.702 10.024 6.705 1.00 97.12 132 CYS A CA 1
ATOM 1001 C C . CYS A 1 132 ? -9.485 10.746 5.371 1.00 97.12 132 CYS A C 1
ATOM 1003 O O . CYS A 1 132 ? -10.200 11.698 5.074 1.00 97.12 132 CYS A O 1
ATOM 1005 N N . ALA A 1 133 ? -8.514 10.301 4.566 1.00 95.81 133 ALA A N 1
ATOM 1006 C CA . ALA A 1 133 ? -8.284 10.865 3.238 1.00 95.81 133 ALA A CA 1
ATOM 1007 C C . ALA A 1 133 ? -9.500 10.650 2.323 1.00 95.81 133 ALA A C 1
ATOM 1009 O O . ALA A 1 133 ? -9.906 11.579 1.635 1.00 95.81 133 ALA A O 1
ATOM 1010 N N . ARG A 1 134 ? -10.137 9.472 2.378 1.00 95.50 134 ARG A N 1
ATOM 1011 C CA . ARG A 1 134 ? -11.385 9.187 1.652 1.00 95.50 134 ARG A CA 1
ATOM 1012 C C . ARG A 1 134 ? -12.526 10.120 2.045 1.00 95.50 134 ARG A C 1
ATOM 1014 O O . ARG A 1 134 ? -13.155 10.701 1.165 1.00 95.50 134 ARG A O 1
ATOM 1021 N N . PHE A 1 135 ? -12.769 10.300 3.341 1.00 97.19 135 PHE A N 1
ATOM 1022 C CA . PHE A 1 135 ? -13.801 11.227 3.811 1.00 97.19 135 PHE A CA 1
ATOM 1023 C C . PHE A 1 135 ? -13.514 12.667 3.377 1.00 97.19 135 PHE A C 1
ATOM 1025 O O . PHE A 1 135 ? -14.381 13.299 2.787 1.00 97.19 135 PHE A O 1
ATOM 1032 N N . LEU A 1 136 ? -12.280 13.153 3.548 1.00 96.62 136 LEU A N 1
ATOM 1033 C CA . LEU A 1 136 ? -11.907 14.496 3.088 1.00 96.62 136 LEU A CA 1
ATOM 1034 C C . LEU A 1 136 ? -12.042 14.654 1.568 1.00 96.62 136 LEU A C 1
ATOM 1036 O O . LEU A 1 136 ? -12.444 15.715 1.107 1.00 96.62 136 LEU A O 1
ATOM 1040 N N . ALA A 1 137 ? -11.721 13.623 0.780 1.00 95.62 137 ALA A N 1
ATOM 1041 C CA . ALA A 1 137 ? -11.871 13.660 -0.675 1.00 95.62 137 ALA A CA 1
ATOM 1042 C C . ALA A 1 137 ? -13.343 13.725 -1.092 1.00 95.62 137 ALA A C 1
ATOM 1044 O O . ALA A 1 137 ? -13.663 14.377 -2.084 1.00 95.62 137 ALA A O 1
ATOM 1045 N N . ALA A 1 138 ? -14.225 13.056 -0.344 1.00 95.31 138 ALA A N 1
ATOM 1046 C CA . ALA A 1 138 ? -15.665 13.138 -0.542 1.00 95.31 138 ALA A CA 1
ATOM 1047 C C . ALA A 1 138 ? -16.203 14.527 -0.162 1.00 95.31 138 ALA A C 1
ATOM 1049 O O . ALA A 1 138 ? -16.934 15.125 -0.948 1.00 95.31 138 ALA A O 1
ATOM 1050 N N . ASP A 1 139 ? -15.789 15.070 0.986 1.00 95.38 139 ASP A N 1
ATOM 1051 C CA . ASP A 1 139 ? -16.222 16.391 1.458 1.00 95.38 139 ASP A CA 1
ATOM 1052 C C . ASP A 1 139 ? -15.699 17.534 0.563 1.00 95.38 139 ASP A C 1
ATOM 1054 O O . ASP A 1 139 ? -16.359 18.560 0.415 1.00 95.38 139 ASP A O 1
ATOM 1058 N N . LEU A 1 140 ? -14.530 17.357 -0.065 1.00 95.88 140 LEU A N 1
ATOM 1059 C CA . LEU A 1 140 ? -13.901 18.316 -0.986 1.00 95.88 140 LEU A CA 1
ATOM 1060 C C . LEU A 1 140 ? -14.167 18.003 -2.469 1.00 95.88 140 LEU A C 1
ATOM 1062 O O . LEU A 1 140 ? -13.477 18.542 -3.338 1.00 95.88 140 LEU A O 1
ATOM 1066 N N . ALA A 1 141 ? -15.127 17.131 -2.792 1.00 95.00 141 ALA A N 1
ATOM 1067 C CA . ALA A 1 141 ? -15.348 16.671 -4.165 1.00 95.00 141 ALA A CA 1
ATOM 1068 C C . ALA A 1 141 ? -15.629 17.827 -5.144 1.00 95.00 141 ALA A C 1
ATOM 1070 O O . ALA A 1 141 ? -14.985 17.906 -6.191 1.00 95.00 141 ALA A O 1
ATOM 1071 N N . ASP A 1 142 ? -16.504 18.766 -4.770 1.00 95.56 142 ASP A N 1
ATOM 1072 C CA . ASP A 1 142 ? -16.853 19.926 -5.602 1.00 95.56 142 ASP A CA 1
ATOM 1073 C C . ASP A 1 142 ? -15.673 20.900 -5.783 1.00 95.56 142 ASP A C 1
ATOM 1075 O O . ASP A 1 142 ? -15.523 21.540 -6.829 1.00 95.56 142 ASP A O 1
ATOM 1079 N N . ASP A 1 143 ? -14.815 21.042 -4.766 1.00 95.44 143 ASP A N 1
ATOM 1080 C CA . ASP A 1 143 ? -13.586 21.834 -4.864 1.00 95.44 143 ASP A CA 1
ATOM 1081 C C . ASP A 1 143 ? -12.574 21.169 -5.796 1.00 95.44 143 ASP A C 1
ATOM 1083 O O . ASP A 1 143 ? -11.987 21.848 -6.637 1.00 95.44 143 ASP A O 1
ATOM 1087 N N . LEU A 1 144 ? -12.401 19.850 -5.693 1.00 93.94 144 LEU A N 1
ATOM 1088 C CA . LEU A 1 144 ? -11.545 19.072 -6.585 1.00 93.94 144 LEU A CA 1
ATOM 1089 C C . LEU A 1 144 ? -12.028 19.163 -8.040 1.00 93.94 144 LEU A C 1
ATOM 1091 O O . LEU A 1 144 ? -11.223 19.436 -8.928 1.00 93.94 144 LEU A O 1
ATOM 1095 N N . ASP A 1 145 ? -13.327 18.990 -8.289 1.00 94.12 145 ASP A N 1
ATOM 1096 C CA . ASP A 1 145 ? -13.913 19.064 -9.635 1.00 94.12 145 ASP A CA 1
ATOM 1097 C C . ASP A 1 145 ? -13.732 20.448 -10.275 1.00 94.12 145 ASP A C 1
ATOM 1099 O O . ASP A 1 145 ? -13.522 20.554 -11.482 1.00 94.12 145 ASP A O 1
ATOM 1103 N N . ARG A 1 146 ? -13.757 21.513 -9.468 1.00 92.94 146 ARG A N 1
ATOM 1104 C CA . ARG A 1 146 ? -13.567 22.894 -9.929 1.00 92.94 146 ARG A CA 1
ATOM 1105 C C . ARG A 1 146 ? -12.099 23.293 -10.074 1.00 92.94 146 ARG A C 1
ATOM 1107 O O . ARG A 1 146 ? -11.776 24.037 -10.996 1.00 92.94 146 ARG A O 1
ATOM 1114 N N . GLN A 1 147 ? -11.226 22.869 -9.160 1.00 90.69 147 GLN A N 1
ATOM 1115 C CA . GLN A 1 147 ? -9.834 23.330 -9.106 1.00 90.69 147 GLN A CA 1
ATOM 1116 C C . GLN A 1 147 ? -8.887 22.474 -9.946 1.00 90.69 147 GLN A C 1
ATOM 1118 O O . GLN A 1 147 ? -8.002 23.031 -10.592 1.00 90.69 147 GLN A O 1
ATOM 1123 N N . LEU A 1 148 ? -9.058 21.145 -9.973 1.00 91.19 148 LEU A N 1
ATOM 1124 C CA . LEU A 1 148 ? -8.127 20.264 -10.688 1.00 91.19 148 LEU A CA 1
ATOM 1125 C C . LEU A 1 148 ? -8.021 20.582 -12.187 1.00 91.19 148 LEU A C 1
ATOM 1127 O O . LEU A 1 148 ? -6.891 20.660 -12.659 1.00 91.19 148 LEU A O 1
ATOM 1131 N N . PRO A 1 149 ? -9.115 20.839 -12.936 1.00 91.88 149 PRO A N 1
ATOM 1132 C CA . PRO A 1 149 ? -9.014 21.163 -14.364 1.00 91.88 149 PRO A CA 1
ATOM 1133 C C . PRO A 1 149 ? -8.259 22.464 -14.671 1.00 91.88 149 PRO A C 1
ATOM 1135 O O . PRO A 1 149 ? -7.876 22.698 -15.812 1.00 91.88 149 PRO A O 1
ATOM 1138 N N . LEU A 1 150 ? -8.060 23.332 -13.673 1.00 91.06 150 LEU A N 1
ATOM 1139 C CA . LEU A 1 150 ? -7.315 24.585 -13.823 1.00 91.06 150 LEU A CA 1
ATOM 1140 C C . LEU A 1 150 ? -5.800 24.386 -13.681 1.00 91.06 150 LEU A C 1
ATOM 1142 O O . LEU A 1 150 ? -5.031 25.290 -14.009 1.00 91.06 150 LEU A O 1
ATOM 1146 N N . LEU A 1 151 ? -5.367 23.230 -13.172 1.00 89.25 151 LEU A N 1
ATOM 1147 C CA . LEU A 1 151 ? -3.958 22.921 -12.979 1.00 89.25 151 LEU A CA 1
ATOM 1148 C C . LEU A 1 151 ? -3.321 22.462 -14.296 1.00 89.25 151 LEU A C 1
ATOM 1150 O O . LEU A 1 151 ? -3.888 21.598 -14.979 1.00 89.25 151 LEU A O 1
ATOM 1154 N N . PRO A 1 152 ? -2.119 22.969 -14.631 1.00 84.44 152 PRO A N 1
ATOM 1155 C CA . PRO A 1 152 ? -1.322 22.414 -15.713 1.00 84.44 152 PRO A CA 1
ATOM 1156 C C . PRO A 1 152 ? -1.112 20.917 -15.498 1.00 84.44 152 PRO A C 1
ATOM 1158 O O . PRO A 1 152 ? -0.724 20.487 -14.412 1.00 84.44 152 PRO A O 1
ATOM 1161 N N . GLY A 1 153 ? -1.360 20.119 -16.533 1.00 81.62 153 GLY A N 1
ATOM 1162 C CA . GLY A 1 153 ? -1.119 18.687 -16.469 1.00 81.62 153 GLY A CA 1
ATOM 1163 C C . GLY A 1 153 ? -2.263 17.833 -15.935 1.00 81.62 153 GLY A C 1
ATOM 1164 O O . GLY A 1 153 ? -2.120 16.612 -15.826 1.00 81.62 153 GLY A O 1
ATOM 1165 N N . SER A 1 154 ? -3.402 18.449 -15.623 1.00 91.50 154 SER A N 1
ATOM 1166 C CA . SER A 1 154 ? -4.611 17.757 -15.173 1.00 91.50 154 SER A CA 1
ATOM 1167 C C . SER A 1 154 ? -5.218 16.822 -16.225 1.00 91.50 154 SER A C 1
ATOM 1169 O O . SER A 1 154 ? -5.942 15.899 -15.851 1.00 91.50 154 SER A O 1
ATOM 1171 N N . GLU A 1 155 ? -4.841 16.945 -17.506 1.00 91.75 155 GLU A N 1
ATOM 1172 C CA . GLU A 1 155 ? -5.298 16.057 -18.592 1.00 91.75 155 GLU A CA 1
ATOM 1173 C C . GLU A 1 155 ? -4.882 14.595 -18.351 1.00 91.75 155 GLU A C 1
ATOM 1175 O O . GLU A 1 155 ? -5.456 13.648 -18.892 1.00 91.75 155 GLU A O 1
ATOM 1180 N N . VAL A 1 156 ? -3.876 14.380 -17.497 1.00 92.12 156 VAL A N 1
ATOM 1181 C CA . VAL A 1 156 ? -3.442 13.052 -17.062 1.00 92.12 156 VAL A CA 1
ATOM 1182 C C . VAL A 1 156 ? -4.560 12.265 -16.359 1.00 92.12 156 VAL A C 1
ATOM 1184 O O . VAL A 1 156 ? -4.582 11.034 -16.429 1.00 92.12 156 VAL A O 1
ATOM 1187 N N . LEU A 1 157 ? -5.505 12.961 -15.715 1.00 92.38 157 LEU A N 1
ATOM 1188 C CA . LEU A 1 157 ? -6.637 12.370 -14.994 1.00 92.38 157 LEU A CA 1
ATOM 1189 C C . LEU A 1 157 ? -7.687 11.764 -15.933 1.00 92.38 157 LEU A C 1
ATOM 1191 O O . LEU A 1 157 ? -8.403 10.833 -15.541 1.00 92.38 157 LEU A O 1
ATOM 1195 N N . ASP A 1 158 ? -7.759 12.251 -17.173 1.00 91.00 158 ASP A N 1
ATOM 1196 C CA . ASP A 1 158 ? -8.672 11.737 -18.199 1.00 91.00 158 ASP A CA 1
ATOM 1197 C C . ASP A 1 158 ? -8.242 10.354 -18.697 1.00 91.00 158 ASP A C 1
ATOM 1199 O O . ASP A 1 158 ? -9.051 9.581 -19.202 1.00 91.00 158 ASP A O 1
ATOM 1203 N N . GLN A 1 159 ? -6.969 10.007 -18.492 1.00 89.81 159 GLN A N 1
ATOM 1204 C CA . GLN A 1 159 ? -6.387 8.721 -18.872 1.00 89.81 159 GLN A CA 1
ATOM 1205 C C . GLN A 1 159 ? -6.472 7.659 -17.761 1.00 89.81 159 GLN A C 1
ATOM 1207 O O . GLN A 1 159 ? -5.893 6.573 -17.898 1.00 89.81 159 GLN A O 1
ATOM 1212 N N . LEU A 1 160 ? -7.093 7.994 -16.628 1.00 90.75 160 LEU A N 1
ATOM 1213 C CA . LEU A 1 160 ? -7.324 7.089 -15.505 1.00 90.75 160 LEU A CA 1
ATOM 1214 C C . LEU A 1 160 ? -8.742 6.528 -15.567 1.00 90.75 160 LEU A C 1
ATOM 1216 O O . LEU A 1 160 ? -9.682 7.227 -15.953 1.00 90.75 160 LEU A O 1
ATOM 1220 N N . ASP A 1 161 ? -8.900 5.282 -15.126 1.00 91.12 161 ASP A N 1
ATOM 1221 C CA . ASP A 1 161 ? -10.224 4.748 -14.833 1.00 91.12 161 ASP A CA 1
ATOM 1222 C C . ASP A 1 161 ? -10.828 5.434 -13.592 1.00 91.12 161 ASP A C 1
ATOM 1224 O O . ASP A 1 161 ? -10.149 6.125 -12.824 1.00 91.12 161 ASP A O 1
ATOM 1228 N N . GLY A 1 162 ? -12.141 5.274 -13.410 1.00 90.31 162 GLY A N 1
ATOM 1229 C CA . GLY A 1 162 ? -12.868 5.876 -12.288 1.00 90.31 162 GLY A CA 1
ATOM 1230 C C . GLY A 1 162 ? -12.261 5.545 -10.914 1.00 90.31 162 GLY A C 1
ATOM 1231 O O . GLY A 1 162 ? -12.002 6.476 -10.148 1.00 90.31 162 GLY A O 1
ATOM 1232 N N . PRO A 1 163 ? -11.982 4.261 -10.604 1.00 89.50 163 PRO A N 1
ATOM 1233 C CA . PRO A 1 163 ? -11.369 3.868 -9.336 1.00 89.50 163 PRO A CA 1
ATOM 1234 C C . PRO A 1 163 ? -10.002 4.516 -9.093 1.00 89.50 163 PRO A C 1
ATOM 1236 O O . PRO A 1 163 ? -9.774 5.079 -8.023 1.00 89.50 163 PRO A O 1
ATOM 1239 N N . THR A 1 164 ? -9.105 4.514 -10.083 1.00 90.62 164 THR A N 1
ATOM 1240 C CA . THR A 1 164 ? -7.776 5.119 -9.922 1.00 90.62 164 THR A CA 1
ATOM 1241 C C . THR A 1 164 ? -7.871 6.629 -9.760 1.00 90.62 164 THR A C 1
ATOM 1243 O O . THR A 1 164 ? -7.165 7.209 -8.937 1.00 90.62 164 THR A O 1
ATOM 1246 N N . ARG A 1 165 ? -8.782 7.286 -10.490 1.00 92.38 165 ARG A N 1
ATOM 1247 C CA . ARG A 1 165 ? -9.033 8.722 -10.319 1.00 92.38 165 ARG A CA 1
ATOM 1248 C C . ARG A 1 165 ? -9.472 9.050 -8.890 1.00 92.38 165 ARG A C 1
ATOM 1250 O O . ARG A 1 165 ? -9.052 10.077 -8.361 1.00 92.38 165 ARG A O 1
ATOM 1257 N N . HIS A 1 166 ? -10.272 8.190 -8.257 1.00 91.50 166 HIS A N 1
ATOM 1258 C CA . HIS A 1 166 ? -10.650 8.361 -6.854 1.00 91.50 166 HIS A CA 1
ATOM 1259 C C . HIS A 1 166 ? -9.438 8.234 -5.921 1.00 91.50 166 HIS A C 1
ATOM 1261 O O . HIS A 1 166 ? -9.209 9.129 -5.114 1.00 91.50 166 HIS A O 1
ATOM 1267 N N . LEU A 1 167 ? -8.597 7.210 -6.100 1.00 92.38 167 LEU A N 1
ATOM 1268 C CA . LEU A 1 167 ? -7.371 7.038 -5.305 1.00 92.38 167 LEU A CA 1
ATOM 1269 C C . LEU A 1 167 ? -6.396 8.218 -5.452 1.00 92.38 167 LEU A C 1
ATOM 1271 O O . LEU A 1 167 ? -5.775 8.638 -4.478 1.00 92.38 167 LEU A O 1
ATOM 1275 N N . VAL A 1 168 ? -6.280 8.797 -6.650 1.00 94.62 168 VAL A N 1
ATOM 1276 C CA . VAL A 1 168 ? -5.468 10.006 -6.866 1.00 94.62 168 VAL A CA 1
ATOM 1277 C C . VAL A 1 168 ? -6.062 11.205 -6.120 1.00 94.62 168 VAL A C 1
ATOM 1279 O O . VAL A 1 168 ? -5.317 11.953 -5.492 1.00 94.62 168 VAL A O 1
ATOM 1282 N N . ARG A 1 169 ? -7.391 11.378 -6.117 1.00 94.75 169 ARG A N 1
ATOM 1283 C CA . ARG A 1 169 ? -8.058 12.429 -5.322 1.00 94.75 169 ARG A CA 1
ATOM 1284 C C . ARG A 1 169 ? -7.825 12.246 -3.822 1.00 94.75 169 ARG A C 1
ATOM 1286 O O . ARG A 1 169 ? -7.495 13.219 -3.149 1.00 94.75 169 ARG A O 1
ATOM 1293 N N . GLU A 1 170 ? -7.927 11.016 -3.319 1.00 95.25 170 GLU A N 1
ATOM 1294 C CA . GLU A 1 170 ? -7.591 10.671 -1.931 1.00 95.25 170 GLU A CA 1
ATOM 1295 C C . GLU A 1 170 ? -6.129 11.007 -1.602 1.00 95.25 170 GLU A C 1
ATOM 1297 O O . GLU A 1 170 ? -5.848 11.595 -0.558 1.00 95.25 170 GLU A O 1
ATOM 1302 N N . ALA A 1 171 ? -5.192 10.697 -2.501 1.00 95.44 171 ALA A N 1
ATOM 1303 C CA . ALA A 1 171 ? -3.780 11.018 -2.314 1.00 95.44 171 ALA A CA 1
ATOM 1304 C C . ALA A 1 171 ? -3.526 12.533 -2.259 1.00 95.44 171 ALA A C 1
ATOM 1306 O O . ALA A 1 171 ? -2.745 12.984 -1.421 1.00 95.44 171 ALA A O 1
ATOM 1307 N N . ILE A 1 172 ? -4.217 13.323 -3.089 1.00 96.25 172 ILE A N 1
ATOM 1308 C CA . ILE A 1 172 ? -4.135 14.792 -3.083 1.00 96.25 172 ILE A CA 1
ATOM 1309 C C . ILE A 1 172 ? -4.576 15.353 -1.729 1.00 96.25 172 ILE A C 1
ATOM 1311 O O . ILE A 1 172 ? -3.826 16.095 -1.094 1.00 96.25 172 ILE A O 1
ATOM 1315 N N . VAL A 1 173 ? -5.764 14.983 -1.244 1.00 96.25 173 VAL A N 1
ATOM 1316 C CA . VAL A 1 173 ? -6.253 15.502 0.046 1.00 96.25 173 VAL A CA 1
ATOM 1317 C C . VAL A 1 173 ? -5.475 14.931 1.230 1.00 96.25 173 VAL A C 1
ATOM 1319 O O . VAL A 1 173 ? -5.261 15.630 2.219 1.00 96.25 173 VAL A O 1
ATOM 1322 N N . GLY A 1 174 ? -4.990 13.690 1.129 1.00 95.94 174 GLY A N 1
ATOM 1323 C CA . GLY A 1 174 ? -4.115 13.078 2.122 1.00 95.94 174 GLY A CA 1
ATOM 1324 C C . GLY A 1 174 ? -2.790 13.830 2.248 1.00 95.94 174 GLY A C 1
ATOM 1325 O O . GLY A 1 174 ? -2.348 14.118 3.361 1.00 95.94 174 GLY A O 1
ATOM 1326 N N . PHE A 1 175 ? -2.197 14.226 1.122 1.00 95.56 175 PHE A N 1
ATOM 1327 C CA . PHE A 1 175 ? -0.989 15.048 1.088 1.00 95.56 175 PHE A CA 1
ATOM 1328 C C . PHE A 1 175 ? -1.250 16.462 1.631 1.00 95.56 175 PHE A C 1
ATOM 1330 O O . PHE A 1 175 ? -0.497 16.945 2.471 1.00 95.56 175 PHE A O 1
ATOM 1337 N N . ALA A 1 176 ? -2.359 17.101 1.239 1.00 95.69 176 ALA A N 1
ATOM 1338 C CA . ALA A 1 176 ? -2.715 18.448 1.698 1.00 95.69 176 ALA A CA 1
ATOM 1339 C C . ALA A 1 176 ? -3.035 18.514 3.202 1.00 95.69 176 ALA A C 1
ATOM 1341 O O . ALA A 1 176 ? -2.653 19.452 3.901 1.00 95.69 176 ALA A O 1
ATOM 1342 N N . GLY A 1 177 ? -3.797 17.536 3.689 1.00 94.12 177 GLY A N 1
ATOM 1343 C CA . GLY A 1 177 ? -4.458 17.594 4.985 1.00 94.12 177 GLY A CA 1
ATOM 1344 C C . GLY A 1 177 ? -3.844 16.710 6.057 1.00 94.12 177 GLY A C 1
ATOM 1345 O O . GLY A 1 177 ? -4.018 17.010 7.238 1.00 94.12 177 GLY A O 1
ATOM 1346 N N . LEU A 1 178 ? -3.149 15.631 5.694 1.00 95.38 178 LEU A N 1
ATOM 1347 C CA . LEU A 1 178 ? -2.801 14.571 6.643 1.00 95.38 178 LEU A CA 1
ATOM 1348 C C . LEU A 1 178 ? -1.301 14.285 6.743 1.00 95.38 178 LEU A C 1
ATOM 1350 O O . LEU A 1 178 ? -0.896 13.818 7.800 1.00 95.38 178 LEU A O 1
ATOM 1354 N N . GLN A 1 179 ? -0.473 14.571 5.736 1.00 89.31 179 GLN A N 1
ATOM 1355 C CA . GLN A 1 179 ? 0.942 14.158 5.706 1.00 89.31 179 GLN A CA 1
ATOM 1356 C C . GLN A 1 179 ? 1.723 14.450 7.002 1.00 89.31 179 GLN A C 1
ATOM 1358 O O . GLN A 1 179 ? 2.327 13.539 7.562 1.00 89.31 179 GLN A O 1
ATOM 1363 N N . ASP A 1 180 ? 1.651 15.685 7.502 1.00 88.00 180 ASP A N 1
ATOM 1364 C CA . ASP A 1 180 ? 2.398 16.122 8.694 1.00 88.00 180 ASP A CA 1
ATOM 1365 C C . ASP A 1 180 ? 1.555 16.099 9.983 1.00 88.00 180 ASP A C 1
ATOM 1367 O O . ASP A 1 180 ? 1.977 16.581 11.035 1.00 88.00 180 ASP A O 1
ATOM 1371 N N . ALA A 1 181 ? 0.332 15.572 9.917 1.00 91.12 181 ALA A N 1
ATOM 1372 C CA . ALA A 1 181 ? -0.587 15.520 11.048 1.00 91.12 181 ALA A CA 1
ATOM 1373 C C . ALA A 1 181 ? -0.589 14.135 11.694 1.00 91.12 181 ALA A C 1
ATOM 1375 O O . ALA A 1 181 ? -0.466 13.123 11.007 1.00 91.12 181 ALA A O 1
ATOM 1376 N N . VAL A 1 182 ? -0.825 14.065 13.007 1.00 94.81 182 VAL A N 1
ATOM 1377 C CA . VAL A 1 182 ? -1.198 12.806 13.675 1.00 94.81 182 VAL A CA 1
ATOM 1378 C C . VAL A 1 182 ? -2.518 12.299 13.086 1.00 94.81 182 VAL A C 1
ATOM 1380 O O . VAL A 1 182 ? -3.377 13.094 12.705 1.00 94.81 182 VAL A O 1
ATOM 1383 N N . THR A 1 183 ? -2.674 10.978 12.985 1.00 96.88 183 THR A N 1
ATOM 1384 C CA . THR A 1 183 ? -3.869 10.354 12.409 1.00 96.88 183 THR A CA 1
ATOM 1385 C C . THR A 1 183 ? -5.099 10.770 13.219 1.00 96.88 183 THR A C 1
ATOM 1387 O O . THR A 1 183 ? -5.125 10.496 14.422 1.00 96.88 183 THR A O 1
ATOM 1390 N N . PRO A 1 184 ? -6.120 11.400 12.603 1.00 97.81 184 PRO A N 1
ATOM 1391 C CA . PRO A 1 184 ? -7.348 11.746 13.306 1.00 97.81 184 PRO A CA 1
ATOM 1392 C C . PRO A 1 184 ? -8.013 10.510 13.914 1.00 97.81 184 PRO A C 1
ATOM 1394 O O . PRO A 1 184 ? -8.135 9.476 13.258 1.00 97.81 184 PRO A O 1
ATOM 1397 N N . LYS A 1 185 ? -8.424 10.621 15.180 1.00 97.69 185 LYS A N 1
ATOM 1398 C CA . LYS A 1 185 ? -9.070 9.538 15.941 1.00 97.69 185 LYS A CA 1
ATOM 1399 C C . LYS A 1 185 ? -10.534 9.816 16.276 1.00 97.69 185 LYS A C 1
ATOM 1401 O O . LYS A 1 185 ? -11.148 8.992 16.933 1.00 97.69 185 LYS A O 1
ATOM 1406 N N . SER A 1 186 ? -11.095 10.941 15.839 1.00 97.81 186 SER A N 1
ATOM 1407 C CA . SER A 1 186 ? -12.512 11.282 16.001 1.00 97.81 186 SER A CA 1
ATOM 1408 C C . SER A 1 186 ? -12.997 12.151 14.838 1.00 97.81 186 SER A C 1
ATOM 1410 O O . SER A 1 186 ? -12.176 12.708 14.098 1.00 97.81 186 SER A O 1
ATOM 1412 N N . ALA A 1 187 ? -14.317 12.305 14.709 1.00 97.56 187 ALA A N 1
ATOM 1413 C CA . ALA A 1 187 ? -14.932 13.185 13.717 1.00 97.56 187 ALA A CA 1
ATOM 1414 C C . ALA A 1 187 ? -14.463 14.643 13.871 1.00 97.56 187 ALA A C 1
ATOM 1416 O O . ALA A 1 187 ? -14.131 15.292 12.887 1.00 97.56 187 ALA A O 1
ATOM 1417 N N . GLU A 1 188 ? -14.341 15.147 15.101 1.00 97.56 188 GLU A N 1
ATOM 1418 C CA . GLU A 1 188 ? -13.884 16.513 15.388 1.00 97.56 188 GLU A CA 1
ATOM 1419 C C . GLU A 1 188 ? -12.412 16.698 15.006 1.00 97.56 188 GLU A C 1
ATOM 1421 O O . GLU A 1 188 ? -12.032 17.710 14.410 1.00 97.56 188 GLU A O 1
ATOM 1426 N N . ALA A 1 189 ? -11.576 15.698 15.310 1.00 97.38 189 ALA A N 1
ATOM 1427 C CA . ALA A 1 189 ? -10.176 15.707 14.914 1.00 97.38 189 ALA A CA 1
ATOM 1428 C C . ALA A 1 189 ? -10.039 15.715 13.386 1.00 97.38 189 ALA A C 1
ATOM 1430 O O . ALA A 1 189 ? -9.201 16.449 12.864 1.00 97.38 189 ALA A O 1
ATOM 1431 N N . LEU A 1 190 ? -10.871 14.953 12.664 1.00 97.69 190 LEU A N 1
ATOM 1432 C CA . LEU A 1 190 ? -10.896 14.968 11.202 1.00 97.69 190 LEU A CA 1
ATOM 1433 C C . LEU A 1 190 ? -11.399 16.311 10.660 1.00 97.69 190 LEU A C 1
ATOM 1435 O O . LEU A 1 190 ? -10.759 16.884 9.782 1.00 97.69 190 LEU A O 1
ATOM 1439 N N . GLN A 1 191 ? -12.474 16.855 11.230 1.00 96.38 191 GLN A N 1
ATOM 1440 C CA . GLN A 1 191 ? -13.036 18.145 10.833 1.00 96.38 191 GLN A CA 1
ATOM 1441 C C . GLN A 1 191 ? -12.006 19.274 10.958 1.00 96.38 191 GLN A C 1
ATOM 1443 O O . GLN A 1 191 ? -11.913 20.133 10.084 1.00 96.38 191 GLN A O 1
ATOM 1448 N N . SER A 1 192 ? -11.158 19.239 11.993 1.00 96.38 192 SER A N 1
ATOM 1449 C CA . SER A 1 192 ? -10.056 20.202 12.159 1.00 96.38 192 SER A CA 1
ATOM 1450 C C . SER A 1 192 ? -9.023 20.175 11.019 1.00 96.38 192 SER A C 1
ATOM 1452 O O . SER A 1 192 ? -8.221 21.102 10.885 1.00 96.38 192 SER A O 1
ATOM 1454 N N . ARG A 1 193 ? -9.021 19.118 10.191 1.00 96.62 193 ARG A N 1
ATOM 1455 C CA . ARG A 1 193 ? -8.142 18.966 9.024 1.00 96.62 193 ARG A CA 1
ATOM 1456 C C . ARG A 1 193 ? -8.751 19.489 7.729 1.00 96.62 193 ARG A C 1
ATOM 1458 O O . ARG A 1 193 ? -7.985 19.660 6.784 1.00 96.62 193 ARG A O 1
ATOM 1465 N N . PHE A 1 194 ? -10.049 19.798 7.691 1.00 96.31 194 PHE A N 1
ATOM 1466 C CA . PHE A 1 194 ? -10.716 20.311 6.492 1.00 96.31 194 PHE A CA 1
ATOM 1467 C C . PHE A 1 194 ? -10.069 21.613 5.998 1.00 96.31 194 PHE A C 1
ATOM 1469 O O . PHE A 1 194 ? -9.564 21.663 4.881 1.00 96.31 194 PHE A O 1
ATOM 1476 N N . ASP A 1 195 ? -9.986 22.635 6.854 1.00 95.75 195 ASP A N 1
ATOM 1477 C CA . ASP A 1 195 ? -9.406 23.940 6.507 1.00 95.75 195 ASP A CA 1
ATOM 1478 C C . ASP A 1 195 ? -7.943 23.843 6.021 1.00 95.75 195 ASP A C 1
ATOM 1480 O O . ASP A 1 195 ? -7.625 24.402 4.966 1.00 95.75 195 ASP A O 1
ATOM 1484 N N . PRO A 1 196 ? -7.028 23.142 6.732 1.00 95.00 196 PRO A N 1
ATOM 1485 C CA . PRO A 1 196 ? -5.679 22.885 6.231 1.00 95.00 196 PRO A CA 1
ATOM 1486 C C . PRO A 1 196 ? -5.651 22.161 4.881 1.00 95.00 196 PRO A C 1
ATOM 1488 O O . PRO A 1 196 ? -4.899 22.574 3.999 1.00 95.00 196 PRO A O 1
ATOM 1491 N N . ALA A 1 197 ? -6.470 21.117 4.708 1.00 95.62 197 ALA A N 1
ATOM 1492 C CA . ALA A 1 197 ? -6.534 20.352 3.465 1.00 95.62 197 ALA A CA 1
ATOM 1493 C C . ALA A 1 197 ? -7.010 21.224 2.297 1.00 95.62 197 ALA A C 1
ATOM 1495 O O . ALA A 1 197 ? -6.376 21.245 1.246 1.00 95.62 197 ALA A O 1
ATOM 1496 N N . TRP A 1 198 ? -8.076 21.998 2.502 1.00 96.00 198 TRP A N 1
ATOM 1497 C CA . TRP A 1 198 ? -8.632 22.902 1.500 1.00 96.00 198 TRP A CA 1
ATOM 1498 C C . TRP A 1 198 ? -7.631 23.991 1.090 1.00 96.00 198 TRP A C 1
ATOM 1500 O O . TRP A 1 198 ? -7.398 24.200 -0.099 1.00 96.00 198 TRP A O 1
ATOM 1510 N N . ARG A 1 199 ? -6.953 24.638 2.052 1.00 94.94 199 ARG A N 1
ATOM 1511 C CA . ARG A 1 199 ? -5.915 25.648 1.751 1.00 94.94 199 ARG A CA 1
ATOM 1512 C C . ARG A 1 199 ? -4.691 25.051 1.057 1.00 94.94 199 ARG A C 1
ATOM 1514 O O . ARG A 1 199 ? -4.050 25.731 0.260 1.00 94.94 199 ARG A O 1
ATOM 1521 N N . GLY A 1 200 ? -4.345 23.807 1.383 1.00 94.75 200 GLY A N 1
ATOM 1522 C CA . GLY A 1 200 ? -3.221 23.081 0.793 1.00 94.75 200 GLY A CA 1
ATOM 1523 C C . GLY A 1 200 ? -3.529 22.420 -0.551 1.00 94.75 200 GLY A C 1
ATOM 1524 O O . GLY A 1 200 ? -2.603 21.916 -1.189 1.00 94.75 200 GLY A O 1
ATOM 1525 N N . LEU A 1 201 ? -4.794 22.424 -0.987 1.00 94.38 201 LEU A N 1
ATOM 1526 C CA . LEU A 1 201 ? -5.281 21.587 -2.081 1.00 94.38 201 LEU A CA 1
ATOM 1527 C C . LEU A 1 201 ? -4.525 21.820 -3.388 1.00 94.38 201 LEU A C 1
ATOM 1529 O O . LEU A 1 201 ? -4.072 20.862 -4.005 1.00 94.38 201 LEU A O 1
ATOM 1533 N N . TRP A 1 202 ? -4.335 23.085 -3.774 1.00 93.69 202 TRP A N 1
ATOM 1534 C CA . TRP A 1 202 ? -3.637 23.450 -5.009 1.00 93.69 202 TRP A CA 1
ATOM 1535 C C . TRP A 1 202 ? -2.207 22.903 -5.045 1.00 93.69 202 TRP A C 1
ATOM 1537 O O . TRP A 1 202 ? -1.834 22.196 -5.976 1.00 93.69 202 TRP A O 1
ATOM 1547 N N . LYS A 1 203 ? -1.421 23.179 -3.996 1.00 94.50 203 LYS A N 1
ATOM 1548 C CA . LYS A 1 203 ? -0.025 22.728 -3.891 1.00 94.50 203 LYS A CA 1
ATOM 1549 C C . LYS A 1 203 ? 0.069 21.202 -3.884 1.00 94.50 203 LYS A C 1
ATOM 1551 O O . LYS A 1 203 ? 0.948 20.631 -4.520 1.00 94.50 203 LYS A O 1
ATOM 1556 N N . ALA A 1 204 ? -0.823 20.541 -3.150 1.00 95.69 204 ALA A N 1
ATOM 1557 C CA . ALA A 1 204 ? -0.857 19.087 -3.089 1.00 95.69 204 ALA A CA 1
ATOM 1558 C C . ALA A 1 204 ? -1.215 18.464 -4.441 1.00 95.69 204 ALA A C 1
ATOM 1560 O O . ALA A 1 204 ? -0.593 17.490 -4.860 1.00 95.69 204 ALA A O 1
ATOM 1561 N N . ALA A 1 205 ? -2.194 19.044 -5.133 1.00 95.56 205 ALA A N 1
ATOM 1562 C CA . ALA A 1 205 ? -2.596 18.604 -6.454 1.00 95.56 205 ALA A CA 1
ATOM 1563 C C . ALA A 1 205 ? -1.468 18.789 -7.472 1.00 95.56 205 ALA A C 1
ATOM 1565 O O . ALA A 1 205 ? -1.185 17.859 -8.216 1.00 95.56 205 ALA A O 1
ATOM 1566 N N . GLU A 1 206 ? -0.776 19.927 -7.465 1.00 95.44 206 GLU A N 1
ATOM 1567 C CA . GLU A 1 206 ? 0.387 20.168 -8.325 1.00 95.44 206 GLU A CA 1
ATOM 1568 C C . GLU A 1 206 ? 1.481 19.101 -8.127 1.00 95.44 206 GLU A C 1
ATOM 1570 O O . GLU A 1 206 ? 1.947 18.504 -9.098 1.00 95.44 206 GLU A O 1
ATOM 1575 N N . GLU A 1 207 ? 1.832 18.785 -6.877 1.00 95.75 207 GLU A N 1
ATOM 1576 C CA . GLU A 1 207 ? 2.863 17.787 -6.556 1.00 95.75 207 GLU A CA 1
ATOM 1577 C C . GLU A 1 207 ? 2.464 16.365 -6.996 1.00 95.75 207 GLU A C 1
ATOM 1579 O O . GLU A 1 207 ? 3.255 15.637 -7.611 1.00 95.75 207 GLU A O 1
ATOM 1584 N N . VAL A 1 208 ? 1.222 15.958 -6.702 1.00 96.00 208 VAL A N 1
ATOM 1585 C CA . VAL A 1 208 ? 0.703 14.631 -7.066 1.00 96.00 208 VAL A CA 1
ATOM 1586 C C . VAL A 1 208 ? 0.556 14.500 -8.580 1.00 96.00 208 VAL A C 1
ATOM 1588 O O . VAL A 1 208 ? 0.981 13.490 -9.141 1.00 96.00 208 VAL A O 1
ATOM 1591 N N . LEU A 1 209 ? -0.002 15.507 -9.259 1.00 95.19 209 LEU A N 1
ATOM 1592 C CA . LEU A 1 209 ? -0.194 15.484 -10.710 1.00 95.19 209 LEU A CA 1
ATOM 1593 C C . LEU A 1 209 ? 1.143 15.493 -11.452 1.00 95.19 209 LEU A C 1
ATOM 1595 O O . LEU A 1 209 ? 1.319 14.686 -12.360 1.00 95.19 209 LEU A O 1
ATOM 1599 N N . SER A 1 210 ? 2.111 16.308 -11.027 1.00 95.12 210 SER A N 1
ATOM 1600 C CA . SER A 1 210 ? 3.465 16.308 -11.597 1.00 95.12 210 SER A CA 1
ATOM 1601 C C . SER A 1 210 ? 4.138 14.934 -11.459 1.00 95.12 210 SER A C 1
ATOM 1603 O O . SER A 1 210 ? 4.631 14.360 -12.437 1.00 95.12 210 SER A O 1
ATOM 1605 N N . SER A 1 211 ? 4.065 14.334 -10.263 1.00 95.81 211 SER A N 1
ATOM 1606 C CA . SER A 1 211 ? 4.591 12.984 -10.012 1.00 95.81 211 SER A CA 1
ATOM 1607 C C . SER A 1 211 ? 3.885 11.920 -10.863 1.00 95.81 211 SER A C 1
ATOM 1609 O O . SER A 1 211 ? 4.527 11.009 -11.392 1.00 95.81 211 SER A O 1
ATOM 1611 N N . LEU A 1 212 ? 2.567 12.042 -11.039 1.00 95.81 212 LEU A N 1
ATOM 1612 C CA . LEU A 1 212 ? 1.754 11.138 -11.849 1.00 95.81 212 LEU A CA 1
ATOM 1613 C C . LEU A 1 212 ? 2.074 11.260 -13.343 1.00 95.81 212 LEU A C 1
ATOM 1615 O O . LEU A 1 212 ? 2.212 10.246 -14.026 1.00 95.81 212 LEU A O 1
ATOM 1619 N N . GLN A 1 213 ? 2.223 12.477 -13.861 1.00 94.94 213 GLN A N 1
ATOM 1620 C CA . GLN A 1 213 ? 2.608 12.718 -15.251 1.00 94.94 213 GLN A CA 1
ATOM 1621 C C . GLN A 1 213 ? 3.972 12.112 -15.564 1.00 94.94 213 GLN A C 1
ATOM 1623 O O . GLN A 1 213 ? 4.130 11.428 -16.580 1.00 94.94 213 GLN A O 1
ATOM 1628 N N . HIS A 1 214 ? 4.945 12.317 -14.674 1.00 95.06 214 HIS A N 1
ATOM 1629 C CA . HIS A 1 214 ? 6.260 11.701 -14.802 1.00 95.06 214 HIS A CA 1
ATOM 1630 C C . HIS A 1 214 ? 6.158 10.176 -14.823 1.00 95.06 214 HIS A C 1
ATOM 1632 O O . HIS A 1 214 ? 6.666 9.527 -15.740 1.00 95.06 214 HIS A O 1
ATOM 1638 N N . GLN A 1 215 ? 5.423 9.604 -13.868 1.00 95.31 215 GLN A N 1
ATOM 1639 C CA . GLN A 1 215 ? 5.205 8.163 -13.787 1.00 95.31 215 GLN A CA 1
ATOM 1640 C C . GLN A 1 215 ? 4.568 7.609 -15.068 1.00 95.31 215 GLN A C 1
ATOM 1642 O O . GLN A 1 215 ? 5.065 6.619 -15.611 1.00 95.31 215 GLN A O 1
ATOM 1647 N N . ARG A 1 216 ? 3.527 8.262 -15.600 1.00 94.19 216 ARG A N 1
ATOM 1648 C CA . ARG A 1 216 ? 2.854 7.835 -16.836 1.00 94.19 216 ARG A CA 1
ATOM 1649 C C . ARG A 1 216 ? 3.728 7.976 -18.071 1.00 94.19 216 ARG A C 1
ATOM 1651 O O . ARG A 1 216 ? 3.684 7.101 -18.932 1.00 94.19 216 ARG A O 1
ATOM 1658 N N . SER A 1 217 ? 4.545 9.025 -18.151 1.00 95.19 217 SER A N 1
ATOM 1659 C CA . SER A 1 217 ? 5.518 9.189 -19.234 1.00 95.19 217 SER A CA 1
ATOM 1660 C C . SER A 1 217 ? 6.493 8.010 -19.276 1.00 95.19 217 SER A C 1
ATOM 1662 O O . SER A 1 217 ? 6.658 7.374 -20.319 1.00 95.19 217 SER A O 1
ATOM 1664 N N . VAL A 1 218 ? 7.085 7.645 -18.132 1.00 96.88 218 VAL A N 1
ATOM 1665 C CA . VAL A 1 218 ? 8.012 6.503 -18.057 1.00 96.88 218 VAL A CA 1
ATOM 1666 C C . VAL A 1 218 ? 7.277 5.177 -18.299 1.00 96.88 218 VAL A C 1
ATOM 1668 O O . VAL A 1 218 ? 7.787 4.318 -19.018 1.00 96.88 218 VAL A O 1
ATOM 1671 N N . ALA A 1 219 ? 6.063 5.005 -17.767 1.00 95.75 219 ALA A N 1
ATOM 1672 C CA . ALA A 1 219 ? 5.251 3.810 -18.006 1.00 95.75 219 ALA A CA 1
ATOM 1673 C C . ALA A 1 219 ? 4.916 3.627 -19.496 1.00 95.75 219 ALA A C 1
ATOM 1675 O O . ALA A 1 219 ? 5.052 2.524 -20.023 1.00 95.75 219 ALA A O 1
ATOM 1676 N N . GLY A 1 220 ? 4.556 4.710 -20.192 1.00 95.38 220 GLY A N 1
ATOM 1677 C CA . GLY A 1 220 ? 4.309 4.711 -21.634 1.00 95.38 220 GLY A CA 1
ATOM 1678 C C . GLY A 1 220 ? 5.550 4.336 -22.447 1.00 95.38 220 GLY A C 1
ATOM 1679 O O . GLY A 1 220 ? 5.448 3.555 -23.392 1.00 95.38 220 GLY A O 1
ATOM 1680 N N . GLN A 1 221 ? 6.735 4.810 -22.043 1.00 97.50 221 GLN A N 1
ATOM 1681 C CA . GLN A 1 221 ? 8.005 4.413 -22.665 1.00 97.50 221 GLN A CA 1
ATOM 1682 C C . GLN A 1 221 ? 8.278 2.912 -22.504 1.00 97.50 221 GLN A C 1
ATOM 1684 O O . GLN A 1 221 ? 8.652 2.254 -23.475 1.00 97.50 221 GLN A O 1
ATOM 1689 N N . VAL A 1 222 ? 8.060 2.352 -21.307 1.00 97.56 222 VAL A N 1
ATOM 1690 C CA . VAL A 1 222 ? 8.192 0.903 -21.074 1.00 97.56 222 VAL A CA 1
ATOM 1691 C C . VAL A 1 222 ? 7.201 0.133 -21.943 1.00 97.56 222 VAL A C 1
ATOM 1693 O O . VAL A 1 222 ? 7.603 -0.793 -22.644 1.00 97.56 222 VAL A O 1
ATOM 1696 N N . ALA A 1 223 ? 5.928 0.533 -21.938 1.00 95.12 223 ALA A N 1
ATOM 1697 C CA . ALA A 1 223 ? 4.874 -0.129 -22.700 1.00 95.12 223 ALA A CA 1
ATOM 1698 C C . ALA A 1 223 ? 5.177 -0.153 -24.205 1.00 95.12 223 ALA A C 1
ATOM 1700 O O . ALA A 1 223 ? 5.098 -1.211 -24.827 1.00 95.12 223 ALA A O 1
ATOM 1701 N N . ALA A 1 224 ? 5.603 0.978 -24.775 1.00 96.19 224 ALA A N 1
ATOM 1702 C CA . ALA A 1 224 ? 6.009 1.054 -26.177 1.00 96.19 224 ALA A CA 1
ATOM 1703 C C . ALA A 1 224 ? 7.206 0.139 -26.476 1.00 96.19 224 ALA A C 1
ATOM 1705 O O . ALA A 1 224 ? 7.238 -0.545 -27.497 1.00 96.19 224 ALA A O 1
ATOM 1706 N N . ARG A 1 225 ? 8.181 0.082 -25.562 1.00 95.94 225 ARG A N 1
ATOM 1707 C CA . ARG A 1 225 ? 9.401 -0.707 -25.744 1.00 95.94 225 ARG A CA 1
ATOM 1708 C C . ARG A 1 225 ? 9.190 -2.208 -25.552 1.00 95.94 225 ARG A C 1
ATOM 1710 O O . ARG A 1 225 ? 9.982 -2.986 -26.074 1.00 95.94 225 ARG A O 1
ATOM 1717 N N . LEU A 1 226 ? 8.144 -2.642 -24.843 1.00 95.38 226 LEU A N 1
ATOM 1718 C CA . LEU A 1 226 ? 7.825 -4.069 -24.679 1.00 95.38 226 LEU A CA 1
ATOM 1719 C C . LEU A 1 226 ? 7.559 -4.761 -26.027 1.00 95.38 226 LEU A C 1
ATOM 1721 O O . LEU A 1 226 ? 7.834 -5.952 -26.147 1.00 95.38 226 LEU A O 1
ATOM 1725 N N . VAL A 1 227 ? 7.111 -4.019 -27.045 1.00 93.56 227 VAL A N 1
ATOM 1726 C CA . VAL A 1 227 ? 6.874 -4.532 -28.407 1.00 93.56 227 VAL A CA 1
ATOM 1727 C C . VAL A 1 227 ? 8.167 -5.040 -29.067 1.00 93.56 227 VAL A C 1
ATOM 1729 O O . VAL A 1 227 ? 8.147 -6.029 -29.800 1.00 93.56 227 VAL A O 1
ATOM 1732 N N . ASP A 1 228 ? 9.328 -4.449 -28.755 1.00 93.38 228 ASP A N 1
ATOM 1733 C CA . ASP A 1 228 ? 10.632 -4.920 -29.261 1.00 93.38 228 ASP A CA 1
ATOM 1734 C C . ASP A 1 228 ? 10.957 -6.358 -28.815 1.00 93.38 228 ASP A C 1
ATOM 1736 O O . ASP A 1 228 ? 11.780 -7.043 -29.435 1.00 93.38 228 ASP A O 1
ATOM 1740 N N . PHE A 1 229 ? 10.321 -6.807 -27.729 1.00 94.75 229 PHE A N 1
ATOM 1741 C CA . PHE A 1 229 ? 10.550 -8.101 -27.098 1.00 94.75 229 PHE A CA 1
ATOM 1742 C C . PHE A 1 229 ? 9.570 -9.179 -27.576 1.00 94.75 229 PHE A C 1
ATOM 1744 O O . PHE A 1 229 ? 9.534 -10.264 -27.005 1.00 94.75 229 PHE A O 1
ATOM 1751 N N . ASP A 1 230 ? 8.812 -8.931 -28.654 1.00 92.31 230 ASP A N 1
ATOM 1752 C CA . ASP A 1 230 ? 7.844 -9.906 -29.169 1.00 92.31 230 ASP A CA 1
ATOM 1753 C C . ASP A 1 230 ? 8.422 -11.000 -30.087 1.00 92.31 230 ASP A C 1
ATOM 1755 O O . ASP A 1 230 ? 7.716 -11.922 -30.511 1.00 92.31 230 ASP A O 1
ATOM 1759 N N . ARG A 1 231 ? 9.720 -10.938 -30.384 1.00 91.00 231 ARG A N 1
ATOM 1760 C CA . ARG A 1 231 ? 10.412 -11.956 -31.188 1.00 91.00 231 ARG A CA 1
ATOM 1761 C C . ARG A 1 231 ? 10.758 -13.201 -30.350 1.00 91.00 231 ARG A C 1
ATOM 1763 O O . ARG A 1 231 ? 11.108 -13.031 -29.186 1.00 91.00 231 ARG A O 1
ATOM 1770 N N . PRO A 1 232 ? 10.797 -14.415 -30.944 1.00 91.94 232 PRO A N 1
ATOM 1771 C CA . PRO A 1 232 ? 11.080 -15.666 -30.220 1.00 91.94 232 PRO A CA 1
ATOM 1772 C C . PRO A 1 232 ? 12.399 -15.692 -29.433 1.00 91.94 232 PRO A C 1
ATOM 1774 O O . PRO A 1 232 ? 12.515 -16.358 -28.414 1.00 91.94 232 PRO A O 1
ATOM 1777 N N . ILE A 1 233 ? 13.404 -14.919 -29.862 1.00 89.81 233 ILE A N 1
ATOM 1778 C CA . ILE A 1 233 ? 14.683 -14.789 -29.139 1.00 89.81 233 ILE A CA 1
ATOM 1779 C C . ILE A 1 233 ? 14.518 -14.268 -27.698 1.00 89.81 233 ILE A C 1
ATOM 1781 O O . ILE A 1 233 ? 15.417 -14.433 -26.879 1.00 89.81 233 ILE A O 1
ATOM 1785 N N . TRP A 1 234 ? 13.384 -13.638 -27.386 1.00 94.38 234 TRP A N 1
ATOM 1786 C CA . TRP A 1 234 ? 13.092 -13.060 -26.080 1.00 94.38 234 TRP A CA 1
ATOM 1787 C C . TRP A 1 234 ? 12.138 -13.900 -25.232 1.00 94.38 234 TRP A C 1
ATOM 1789 O O . TRP A 1 234 ? 11.766 -13.438 -24.157 1.00 94.38 234 TRP A O 1
ATOM 1799 N N . ASP A 1 235 ? 11.726 -15.092 -25.673 1.00 89.25 235 ASP A N 1
ATOM 1800 C CA . ASP A 1 235 ? 10.696 -15.887 -24.985 1.00 89.25 235 ASP A CA 1
ATOM 1801 C C . ASP A 1 235 ? 11.031 -16.132 -23.505 1.00 89.25 235 ASP A C 1
ATOM 1803 O O . ASP A 1 235 ? 10.164 -15.980 -22.645 1.00 89.25 235 ASP A O 1
ATOM 1807 N N . ASP A 1 236 ? 12.310 -16.347 -23.188 1.00 84.94 236 ASP A N 1
ATOM 1808 C CA . ASP A 1 236 ? 12.791 -16.564 -21.817 1.00 84.94 236 ASP A CA 1
ATOM 1809 C C . ASP A 1 236 ? 12.622 -15.346 -20.886 1.00 84.94 236 ASP A C 1
ATOM 1811 O O . ASP A 1 236 ? 12.589 -15.496 -19.662 1.00 84.94 236 ASP A O 1
ATOM 1815 N N . VAL A 1 237 ? 12.526 -14.128 -21.434 1.00 93.12 237 VAL A N 1
ATOM 1816 C CA . VAL A 1 237 ? 12.477 -12.873 -20.656 1.00 93.12 237 VAL A CA 1
ATOM 1817 C C . VAL A 1 237 ? 11.202 -12.059 -20.876 1.00 93.12 237 VAL A C 1
ATOM 1819 O O . VAL A 1 237 ? 10.867 -11.218 -20.043 1.00 93.12 237 VAL A O 1
ATOM 1822 N N . ARG A 1 238 ? 10.462 -12.298 -21.964 1.00 92.94 238 ARG A N 1
ATOM 1823 C CA . ARG A 1 238 ? 9.300 -11.499 -22.387 1.00 92.94 238 ARG A CA 1
ATOM 1824 C C . ARG A 1 238 ? 8.227 -11.419 -21.304 1.00 92.94 238 ARG A C 1
ATOM 1826 O O . ARG A 1 238 ? 7.797 -10.328 -20.927 1.00 92.94 238 ARG A O 1
ATOM 1833 N N . ASP A 1 239 ? 7.813 -12.567 -20.780 1.00 91.38 239 ASP A N 1
ATOM 1834 C CA . ASP A 1 239 ? 6.759 -12.621 -19.764 1.00 91.38 239 ASP A CA 1
ATOM 1835 C C . ASP A 1 239 ? 7.224 -12.046 -18.428 1.00 91.38 239 ASP A C 1
ATOM 1837 O O . ASP A 1 239 ? 6.440 -11.460 -17.681 1.00 91.38 239 ASP A O 1
ATOM 1841 N N . ASP A 1 240 ? 8.514 -12.182 -18.131 1.00 93.88 240 ASP A N 1
ATOM 1842 C CA . ASP A 1 240 ? 9.113 -11.578 -16.953 1.00 93.88 240 ASP A CA 1
ATOM 1843 C C . ASP A 1 240 ? 9.101 -10.044 -17.046 1.00 93.88 240 ASP A C 1
ATOM 1845 O O . ASP A 1 240 ? 8.633 -9.396 -16.113 1.00 93.88 240 ASP A O 1
ATOM 1849 N N . LEU A 1 241 ? 9.483 -9.457 -18.187 1.00 95.69 241 LEU A N 1
ATOM 1850 C CA . LEU A 1 241 ? 9.397 -8.007 -18.416 1.00 95.69 241 LEU A CA 1
ATOM 1851 C C . LEU A 1 241 ? 7.965 -7.480 -18.228 1.00 95.69 241 LEU A C 1
ATOM 1853 O O . LEU A 1 241 ? 7.762 -6.463 -17.563 1.00 95.69 241 LEU A O 1
ATOM 1857 N N . ARG A 1 242 ? 6.960 -8.195 -18.751 1.00 95.00 242 ARG A N 1
ATOM 1858 C CA . ARG A 1 242 ? 5.539 -7.833 -18.592 1.00 95.00 242 ARG A CA 1
ATOM 1859 C C . ARG A 1 242 ? 5.079 -7.902 -17.136 1.00 95.00 242 ARG A C 1
ATOM 1861 O O . ARG A 1 242 ? 4.411 -6.985 -16.664 1.00 95.00 242 ARG A O 1
ATOM 1868 N N . ARG A 1 243 ? 5.462 -8.949 -16.397 1.00 93.44 243 ARG A N 1
ATOM 1869 C CA . ARG A 1 243 ? 5.152 -9.055 -14.961 1.00 93.44 243 ARG A CA 1
ATOM 1870 C C . ARG A 1 243 ? 5.816 -7.940 -14.157 1.00 93.44 243 ARG A C 1
ATOM 1872 O O . ARG A 1 243 ? 5.170 -7.371 -13.283 1.00 93.44 243 ARG A O 1
ATOM 1879 N N . GLN A 1 244 ? 7.073 -7.610 -14.450 1.00 94.44 244 GLN A N 1
ATOM 1880 C CA . GLN A 1 244 ? 7.786 -6.532 -13.758 1.00 94.44 244 GLN A CA 1
ATOM 1881 C C . GLN A 1 244 ? 7.177 -5.161 -14.036 1.00 94.44 244 GLN A C 1
ATOM 1883 O O . GLN A 1 244 ? 7.046 -4.366 -13.109 1.00 94.44 244 GLN A O 1
ATOM 1888 N N . TYR A 1 245 ? 6.733 -4.910 -15.270 1.00 95.75 245 TYR A N 1
ATOM 1889 C CA . TYR A 1 245 ? 5.985 -3.699 -15.597 1.00 95.75 245 TYR A CA 1
ATOM 1890 C C . TYR A 1 245 ? 4.758 -3.542 -14.687 1.00 95.75 245 TYR A C 1
ATOM 1892 O O . TYR A 1 245 ? 4.614 -2.509 -14.044 1.00 95.75 245 TYR A O 1
ATOM 1900 N N . LEU A 1 246 ? 3.938 -4.589 -14.544 1.00 92.88 246 LEU A N 1
ATOM 1901 C CA . LEU A 1 246 ? 2.757 -4.559 -13.672 1.00 92.88 246 LEU A CA 1
ATOM 1902 C C . LEU A 1 246 ? 3.110 -4.417 -12.181 1.00 92.88 246 LEU A C 1
ATOM 1904 O O . LEU A 1 246 ? 2.389 -3.752 -11.444 1.00 92.88 246 LEU A O 1
ATOM 1908 N N . ARG A 1 247 ? 4.216 -5.018 -11.719 1.00 92.88 247 ARG A N 1
ATOM 1909 C CA . ARG A 1 247 ? 4.680 -4.908 -10.320 1.00 92.88 247 ARG A CA 1
ATOM 1910 C C . ARG A 1 247 ? 5.215 -3.526 -9.957 1.00 92.88 247 ARG A C 1
ATOM 1912 O O . ARG A 1 247 ? 5.158 -3.158 -8.786 1.00 92.88 247 ARG A O 1
ATOM 1919 N N . ALA A 1 248 ? 5.729 -2.789 -10.938 1.00 93.12 248 ALA A N 1
ATOM 1920 C CA . ALA A 1 248 ? 6.246 -1.442 -10.745 1.00 93.12 248 ALA A CA 1
ATOM 1921 C C . ALA A 1 248 ? 5.137 -0.384 -10.608 1.00 93.12 248 ALA A C 1
ATOM 1923 O O . ALA A 1 248 ? 5.429 0.724 -10.163 1.00 93.12 248 ALA A O 1
ATOM 1924 N N . LEU A 1 249 ? 3.890 -0.698 -10.984 1.00 88.88 249 LEU A N 1
ATOM 1925 C CA . LEU A 1 249 ? 2.767 0.238 -10.903 1.00 88.88 249 LEU A CA 1
ATOM 1926 C C . LEU A 1 249 ? 2.246 0.384 -9.459 1.00 88.88 249 LEU A C 1
ATOM 1928 O O . LEU A 1 249 ? 2.180 -0.615 -8.732 1.00 88.88 249 LEU A O 1
ATOM 1932 N N . PRO A 1 250 ? 1.836 1.599 -9.039 1.00 86.69 250 PRO A N 1
ATOM 1933 C CA . PRO A 1 250 ? 1.164 1.802 -7.757 1.00 86.69 250 PRO A CA 1
ATOM 1934 C C . PRO A 1 250 ? -0.134 0.991 -7.676 1.00 86.69 250 PRO A C 1
ATOM 1936 O O . PRO A 1 250 ? -0.853 0.864 -8.667 1.00 86.69 250 PRO A O 1
ATOM 1939 N N . ARG A 1 251 ? -0.447 0.456 -6.490 1.00 79.00 251 ARG A N 1
ATOM 1940 C CA . ARG A 1 251 ? -1.690 -0.302 -6.247 1.00 79.00 251 ARG A CA 1
ATOM 1941 C C . ARG A 1 251 ? -2.723 0.516 -5.483 1.00 79.00 251 ARG A C 1
ATOM 1943 O O . ARG A 1 251 ? -3.803 0.773 -5.996 1.00 79.00 251 ARG A O 1
ATOM 1950 N N . LEU A 1 252 ? -2.381 0.914 -4.258 1.00 76.88 252 LEU A N 1
ATOM 1951 C CA . LEU A 1 252 ? -3.309 1.569 -3.326 1.00 76.88 252 LEU A CA 1
ATOM 1952 C C . LEU A 1 252 ? -2.884 2.992 -2.954 1.00 76.88 252 LEU A C 1
ATOM 1954 O O . LEU A 1 252 ? -3.733 3.830 -2.685 1.00 76.88 252 LEU A O 1
ATOM 1958 N N . ASP A 1 253 ? -1.581 3.270 -2.945 1.00 86.56 253 ASP A N 1
ATOM 1959 C CA . ASP A 1 253 ? -1.024 4.555 -2.524 1.00 86.56 253 ASP A CA 1
ATOM 1960 C C . ASP A 1 253 ? -0.489 5.317 -3.741 1.00 86.56 253 ASP A C 1
ATOM 1962 O O . ASP A 1 253 ? 0.444 4.873 -4.411 1.00 86.56 253 ASP A O 1
ATOM 1966 N N . TRP A 1 254 ? -1.116 6.460 -4.014 1.00 93.06 254 TRP A N 1
ATOM 1967 C CA . TRP A 1 254 ? -0.804 7.362 -5.123 1.00 93.06 254 TRP A CA 1
ATOM 1968 C C . TRP A 1 254 ? -0.137 8.658 -4.639 1.00 93.06 254 TRP A C 1
ATOM 1970 O O . TRP A 1 254 ? -0.175 9.678 -5.323 1.00 93.06 254 TRP A O 1
ATOM 1980 N N . SER A 1 255 ? 0.474 8.638 -3.450 1.00 92.94 255 SER A N 1
ATOM 1981 C CA . SER A 1 255 ? 1.270 9.756 -2.943 1.00 92.94 255 SER A CA 1
ATOM 1982 C C . SER A 1 255 ? 2.483 10.053 -3.841 1.00 92.94 255 SER A C 1
ATOM 1984 O O . SER A 1 255 ? 2.989 9.154 -4.528 1.00 92.94 255 SER A O 1
ATOM 1986 N N . PRO A 1 256 ? 3.030 11.285 -3.801 1.00 94.56 256 PRO A N 1
ATOM 1987 C CA . PRO A 1 256 ? 4.215 11.644 -4.584 1.00 94.56 256 PRO A CA 1
ATOM 1988 C C . PRO A 1 256 ? 5.403 10.711 -4.325 1.00 94.56 256 PRO A C 1
ATOM 1990 O O . PRO A 1 256 ? 6.121 10.334 -5.250 1.00 94.56 256 PRO A O 1
ATOM 1993 N N . LEU A 1 257 ? 5.583 10.262 -3.077 1.00 92.12 257 LEU A N 1
ATOM 1994 C CA . LEU A 1 257 ? 6.631 9.309 -2.713 1.00 92.12 257 LEU A CA 1
ATOM 1995 C C . LEU A 1 257 ? 6.497 7.994 -3.496 1.00 92.12 257 LEU A C 1
ATOM 1997 O O . LEU A 1 257 ? 7.472 7.532 -4.093 1.00 92.12 257 LEU A O 1
ATOM 2001 N N . GLN A 1 258 ? 5.302 7.399 -3.522 1.00 92.25 258 GLN A N 1
ATOM 2002 C CA . GLN A 1 258 ? 5.088 6.116 -4.195 1.00 92.25 258 GLN A CA 1
ATOM 2003 C C . GLN A 1 258 ? 5.108 6.237 -5.717 1.00 92.25 258 GLN A C 1
ATOM 2005 O O . GLN A 1 258 ? 5.686 5.382 -6.390 1.00 92.25 258 GLN A O 1
ATOM 2010 N N . LEU A 1 259 ? 4.577 7.327 -6.274 1.00 95.69 259 LEU A N 1
ATOM 2011 C CA . LEU A 1 259 ? 4.674 7.618 -7.707 1.00 95.69 259 LEU A CA 1
ATOM 2012 C C . LEU A 1 259 ? 6.130 7.771 -8.164 1.00 95.69 259 LEU A C 1
ATOM 2014 O O . LEU A 1 259 ? 6.522 7.251 -9.215 1.00 95.69 259 LEU A O 1
ATOM 2018 N N . ASN A 1 260 ? 6.966 8.415 -7.349 1.00 94.81 260 ASN A N 1
ATOM 2019 C CA . ASN A 1 260 ? 8.393 8.540 -7.623 1.00 94.81 260 ASN A CA 1
ATOM 2020 C C . ASN A 1 260 ? 9.127 7.195 -7.521 1.00 94.81 260 ASN A C 1
ATOM 2022 O O . ASN A 1 260 ? 9.943 6.889 -8.396 1.00 94.81 260 ASN A O 1
ATOM 2026 N N . ARG A 1 261 ? 8.804 6.352 -6.528 1.00 94.38 261 ARG A N 1
ATOM 2027 C CA . ARG A 1 261 ? 9.345 4.980 -6.433 1.00 94.38 261 ARG A CA 1
ATOM 2028 C C . ARG A 1 261 ? 8.951 4.134 -7.644 1.00 94.38 261 ARG A C 1
ATOM 2030 O O . ARG A 1 261 ? 9.825 3.538 -8.271 1.00 94.38 261 ARG A O 1
ATOM 2037 N N . ALA A 1 262 ? 7.679 4.158 -8.042 1.00 95.62 262 ALA A N 1
ATOM 2038 C CA . ALA A 1 262 ? 7.188 3.499 -9.253 1.00 95.62 262 ALA A CA 1
ATOM 2039 C C . ALA A 1 262 ? 7.944 3.971 -10.507 1.00 95.62 262 ALA A C 1
ATOM 2041 O O . ALA A 1 262 ? 8.420 3.160 -11.303 1.00 95.62 262 ALA A O 1
ATOM 2042 N N . SER A 1 263 ? 8.144 5.283 -10.648 1.00 96.31 263 SER A N 1
ATOM 2043 C CA . SER A 1 263 ? 8.911 5.867 -11.754 1.00 96.31 263 SER A CA 1
ATOM 2044 C C . SER A 1 263 ? 10.361 5.376 -11.783 1.00 96.31 263 SER A C 1
ATOM 2046 O O . SER A 1 263 ? 10.890 5.072 -12.853 1.00 96.31 263 SER A O 1
ATOM 2048 N N . THR A 1 264 ? 11.017 5.268 -10.624 1.00 96.38 264 THR A N 1
ATOM 2049 C CA . THR A 1 264 ? 12.379 4.720 -10.517 1.00 96.38 264 THR A CA 1
ATOM 2050 C C . THR A 1 264 ? 12.428 3.247 -10.916 1.00 96.38 264 THR A C 1
ATOM 2052 O O . THR A 1 264 ? 13.298 2.861 -11.696 1.00 96.38 264 THR A O 1
ATOM 2055 N N . ARG A 1 265 ? 11.463 2.434 -10.472 1.00 96.50 265 ARG A N 1
ATOM 2056 C CA . ARG A 1 265 ? 11.357 1.017 -10.862 1.00 96.50 265 ARG A CA 1
ATOM 2057 C C . ARG A 1 265 ? 11.188 0.854 -12.374 1.00 96.50 265 ARG A C 1
ATOM 2059 O O . ARG A 1 265 ? 11.888 0.052 -12.992 1.00 96.50 265 ARG A O 1
ATOM 2066 N N . LEU A 1 266 ? 10.331 1.669 -12.989 1.00 97.56 266 LEU A N 1
ATOM 2067 C CA . LEU A 1 266 ? 10.121 1.674 -14.440 1.00 97.56 266 LEU A CA 1
ATOM 2068 C C . LEU A 1 266 ? 11.374 2.122 -15.212 1.00 97.56 266 LEU A C 1
ATOM 2070 O O . LEU A 1 266 ? 11.707 1.521 -16.233 1.00 97.56 266 LEU A O 1
ATOM 2074 N N . ARG A 1 267 ? 12.122 3.116 -14.712 1.00 97.38 267 ARG A N 1
ATOM 2075 C CA . ARG A 1 267 ? 13.432 3.487 -15.283 1.00 97.38 267 ARG A CA 1
ATOM 2076 C C . ARG A 1 267 ? 14.432 2.334 -15.212 1.00 97.38 267 ARG A C 1
ATOM 2078 O O . ARG A 1 267 ? 15.108 2.061 -16.201 1.00 97.38 267 ARG A O 1
ATOM 2085 N N . GLY A 1 268 ? 14.493 1.624 -14.086 1.00 96.88 268 GLY A N 1
ATOM 2086 C CA . GLY A 1 268 ? 15.312 0.417 -13.955 1.00 96.88 268 GLY A CA 1
ATOM 2087 C C . GLY A 1 268 ? 14.958 -0.641 -15.004 1.00 96.88 268 GLY A C 1
ATOM 2088 O O . GLY A 1 268 ? 15.853 -1.228 -15.614 1.00 96.88 268 GLY A O 1
ATOM 2089 N N . LEU A 1 269 ? 13.665 -0.823 -15.289 1.00 96.81 269 LEU A N 1
ATOM 2090 C CA . LEU A 1 269 ? 13.186 -1.737 -16.327 1.00 96.81 269 LEU A CA 1
ATOM 2091 C C . LEU A 1 269 ? 13.599 -1.296 -17.743 1.00 96.81 269 LEU A C 1
ATOM 2093 O O . LEU A 1 269 ? 14.029 -2.137 -18.531 1.00 96.81 269 LEU A O 1
ATOM 2097 N N . LEU A 1 270 ? 13.559 0.004 -18.058 1.00 97.38 270 LEU A N 1
ATOM 2098 C CA . LEU A 1 270 ? 14.081 0.526 -19.332 1.00 97.38 270 LEU A CA 1
ATOM 2099 C C . LEU A 1 270 ? 15.575 0.215 -19.506 1.00 97.38 270 LEU A C 1
ATOM 2101 O O . LEU A 1 270 ? 15.973 -0.332 -20.535 1.00 97.38 270 LEU A O 1
ATOM 2105 N N . ILE A 1 271 ? 16.386 0.469 -18.474 1.00 96.12 271 ILE A N 1
ATOM 2106 C CA . ILE A 1 271 ? 17.828 0.169 -18.496 1.00 96.12 271 ILE A CA 1
ATOM 2107 C C . ILE A 1 271 ? 18.070 -1.333 -18.679 1.00 96.12 271 ILE A C 1
ATOM 2109 O O . ILE A 1 271 ? 18.954 -1.746 -19.435 1.00 96.12 271 ILE A O 1
ATOM 2113 N N . ARG A 1 272 ? 17.270 -2.176 -18.020 1.00 95.75 272 ARG A N 1
ATOM 2114 C CA . ARG A 1 272 ? 17.319 -3.629 -18.209 1.00 95.75 272 ARG A CA 1
ATOM 2115 C C . ARG A 1 272 ? 17.052 -4.014 -19.666 1.00 95.75 272 ARG A C 1
ATOM 2117 O O . ARG A 1 272 ? 17.812 -4.799 -20.232 1.00 95.75 272 ARG A O 1
ATOM 2124 N N . MET A 1 273 ? 16.027 -3.433 -20.292 1.00 96.50 273 MET A N 1
ATOM 2125 C CA . MET A 1 273 ? 15.696 -3.669 -21.703 1.00 96.50 273 MET A CA 1
ATOM 2126 C C . MET A 1 273 ? 16.828 -3.248 -22.652 1.00 96.50 273 MET A C 1
ATOM 2128 O O . MET A 1 273 ? 17.041 -3.901 -23.671 1.00 96.50 273 MET A O 1
ATOM 2132 N N . ASP A 1 274 ? 17.572 -2.183 -22.351 1.00 94.69 274 ASP A N 1
ATOM 2133 C CA . ASP A 1 274 ? 18.779 -1.824 -23.111 1.00 94.69 274 ASP A CA 1
ATOM 2134 C C . ASP A 1 274 ? 19.888 -2.872 -22.954 1.00 94.69 274 ASP A C 1
ATOM 2136 O O . ASP A 1 274 ? 20.465 -3.332 -23.941 1.00 94.69 274 ASP A O 1
ATOM 2140 N N . ARG A 1 275 ? 20.157 -3.311 -21.720 1.00 94.06 275 ARG A N 1
ATOM 2141 C CA . ARG A 1 275 ? 21.217 -4.291 -21.424 1.00 94.06 275 ARG A CA 1
ATOM 2142 C C . ARG A 1 275 ? 20.946 -5.667 -22.031 1.00 94.06 275 ARG A C 1
ATOM 2144 O O . ARG A 1 275 ? 21.893 -6.326 -22.471 1.00 94.06 275 ARG A O 1
ATOM 2151 N N . LEU A 1 276 ? 19.680 -6.080 -22.106 1.00 95.06 276 LEU A N 1
ATOM 2152 C CA . LEU A 1 276 ? 19.258 -7.334 -22.741 1.00 95.06 276 LEU A CA 1
ATOM 2153 C C . LEU A 1 276 ? 19.674 -7.423 -24.216 1.00 95.06 276 LEU A C 1
ATOM 2155 O O . LEU A 1 276 ? 19.990 -8.512 -24.685 1.00 95.06 276 LEU A O 1
ATOM 2159 N N . LYS A 1 277 ? 19.749 -6.288 -24.926 1.00 92.19 277 LYS A N 1
ATOM 2160 C CA . LYS A 1 277 ? 20.154 -6.221 -26.342 1.00 92.19 277 LYS A CA 1
ATOM 2161 C C . LYS A 1 277 ? 21.659 -6.447 -26.567 1.00 92.19 277 LYS A C 1
ATOM 2163 O O . LYS A 1 277 ? 22.090 -6.551 -27.712 1.00 92.19 277 LYS A O 1
ATOM 2168 N N . SER A 1 278 ? 22.469 -6.528 -25.508 1.00 91.88 278 SER A N 1
ATOM 2169 C CA . SER A 1 278 ? 23.905 -6.820 -25.623 1.00 91.88 278 SER A CA 1
ATOM 2170 C C . SER A 1 278 ? 24.182 -8.313 -25.906 1.00 91.88 278 SER A C 1
ATOM 2172 O O . SER A 1 278 ? 23.376 -9.160 -25.523 1.00 91.88 278 SER A O 1
ATOM 2174 N N . PRO A 1 279 ? 25.338 -8.686 -26.501 1.00 87.75 279 PRO A N 1
ATOM 2175 C CA . PRO A 1 279 ? 25.633 -10.076 -26.887 1.00 87.75 279 PRO A CA 1
ATOM 2176 C C . PRO A 1 279 ? 25.583 -11.117 -25.753 1.00 87.75 279 PRO A C 1
ATOM 2178 O O . PRO A 1 279 ? 25.353 -12.292 -26.008 1.00 87.75 279 PRO A O 1
ATOM 2181 N N . GLN A 1 280 ? 25.796 -10.702 -24.500 1.00 87.69 280 GLN A N 1
ATOM 2182 C CA . GLN A 1 280 ? 25.671 -11.552 -23.301 1.00 87.69 280 GLN A CA 1
ATOM 2183 C C . GLN A 1 280 ? 24.535 -11.082 -22.375 1.00 87.69 280 GLN A C 1
ATOM 2185 O O . GLN A 1 280 ? 24.494 -11.454 -21.201 1.00 87.69 280 GLN A O 1
ATOM 2190 N N . GLY A 1 281 ? 23.636 -10.235 -22.885 1.00 90.44 281 GLY A N 1
ATOM 2191 C CA . GLY A 1 281 ? 22.594 -9.563 -22.115 1.00 90.44 281 GLY A CA 1
ATOM 2192 C C . GLY A 1 281 ? 21.648 -10.544 -21.440 1.00 90.44 281 GLY A C 1
ATOM 2193 O O . GLY A 1 281 ? 21.467 -10.466 -20.231 1.00 90.44 281 GLY A O 1
ATOM 2194 N N . ILE A 1 282 ? 21.127 -11.513 -22.200 1.00 91.56 282 ILE A N 1
ATOM 2195 C CA . ILE A 1 282 ? 20.187 -12.527 -21.697 1.00 91.56 282 ILE A CA 1
ATOM 2196 C C . ILE A 1 282 ? 20.821 -13.359 -20.575 1.00 91.56 282 ILE A C 1
ATOM 2198 O O . ILE A 1 282 ? 20.271 -13.442 -19.483 1.00 91.56 282 ILE A O 1
ATOM 2202 N N . ALA A 1 283 ? 22.011 -13.927 -20.799 1.00 90.56 283 ALA A N 1
ATOM 2203 C CA . ALA A 1 283 ? 22.662 -14.786 -19.806 1.00 90.56 283 ALA A CA 1
ATOM 2204 C C . ALA A 1 283 ? 22.962 -14.049 -18.485 1.00 90.56 283 ALA A C 1
ATOM 2206 O O . ALA A 1 283 ? 22.750 -14.599 -17.405 1.00 90.56 283 ALA A O 1
ATOM 2207 N N . ARG A 1 284 ? 23.426 -12.792 -18.559 1.00 90.06 284 ARG A N 1
ATOM 2208 C CA . ARG A 1 284 ? 23.684 -11.960 -17.370 1.00 90.06 284 ARG A CA 1
ATOM 2209 C C . ARG A 1 284 ? 22.394 -11.554 -16.666 1.00 90.06 284 ARG A C 1
ATOM 2211 O O . ARG A 1 284 ? 22.347 -11.580 -15.440 1.00 90.06 284 ARG A O 1
ATOM 2218 N N . ASP A 1 285 ? 21.364 -11.197 -17.429 1.00 93.56 285 ASP A N 1
ATOM 2219 C CA . ASP A 1 285 ? 20.059 -10.839 -16.882 1.00 93.56 285 ASP A CA 1
ATOM 2220 C C . ASP A 1 285 ? 19.439 -12.011 -16.120 1.00 93.56 285 ASP A C 1
ATOM 2222 O O . ASP A 1 285 ? 19.080 -11.851 -14.959 1.00 93.56 285 ASP A O 1
ATOM 2226 N N . LEU A 1 286 ? 19.417 -13.211 -16.707 1.00 91.50 286 LEU A N 1
ATOM 2227 C CA . LEU A 1 286 ? 18.872 -14.406 -16.060 1.00 91.50 286 LEU A CA 1
ATOM 2228 C C . LEU A 1 286 ? 19.554 -14.714 -14.717 1.00 91.50 286 LEU A C 1
ATOM 2230 O O . LEU A 1 286 ? 18.880 -15.124 -13.772 1.00 91.50 286 LEU A O 1
ATOM 2234 N N . ALA A 1 287 ? 20.866 -14.481 -14.598 1.00 89.81 287 ALA A N 1
ATOM 2235 C CA . ALA A 1 287 ? 21.585 -14.654 -13.336 1.00 89.81 287 ALA A CA 1
ATOM 2236 C C . ALA A 1 287 ? 21.100 -13.675 -12.251 1.00 89.81 287 ALA A C 1
ATOM 2238 O O . ALA A 1 287 ? 20.833 -14.098 -11.126 1.00 89.81 287 ALA A O 1
ATOM 2239 N N . VAL A 1 288 ? 20.926 -12.394 -12.596 1.00 90.62 288 VAL A N 1
ATOM 2240 C CA . VAL A 1 288 ? 20.405 -11.363 -11.679 1.00 90.62 288 VAL A CA 1
ATOM 2241 C C . VAL A 1 288 ? 18.938 -11.626 -11.333 1.00 90.62 288 VAL A C 1
ATOM 2243 O O . VAL A 1 288 ? 18.549 -11.582 -10.166 1.00 90.62 288 VAL A O 1
ATOM 2246 N N . GLN A 1 289 ? 18.113 -11.952 -12.329 1.00 93.38 289 GLN A N 1
ATOM 2247 C CA . GLN A 1 289 ? 16.690 -12.206 -12.121 1.00 93.38 289 GLN A CA 1
ATOM 2248 C C . GLN A 1 289 ? 16.436 -13.473 -11.310 1.00 93.38 289 GLN A C 1
ATOM 2250 O O . GLN A 1 289 ? 15.409 -13.557 -10.647 1.00 93.38 289 GLN A O 1
ATOM 2255 N N . LYS A 1 290 ? 17.349 -14.451 -11.301 1.00 92.12 290 LYS A N 1
ATOM 2256 C CA . LYS A 1 290 ? 17.211 -15.647 -10.459 1.00 92.12 290 LYS A CA 1
ATOM 2257 C C . LYS A 1 290 ? 17.133 -15.296 -8.966 1.00 92.12 290 LYS A C 1
ATOM 2259 O O . LYS A 1 290 ? 16.282 -15.849 -8.269 1.00 92.12 290 LYS A O 1
ATOM 2264 N N . GLU A 1 291 ? 17.979 -14.379 -8.493 1.00 90.12 291 GLU A N 1
ATOM 2265 C CA . GLU A 1 291 ? 17.959 -13.860 -7.113 1.00 90.12 291 GLU A CA 1
ATOM 2266 C C . GLU A 1 291 ? 16.639 -13.126 -6.842 1.00 90.12 291 GLU A C 1
ATOM 2268 O O . GLU A 1 291 ? 15.850 -13.541 -5.993 1.00 90.12 291 GLU A O 1
ATOM 2273 N N . VAL A 1 292 ? 16.337 -12.101 -7.643 1.00 93.38 292 VAL A N 1
ATOM 2274 C CA . VAL A 1 292 ? 15.149 -11.249 -7.466 1.00 93.38 292 VAL A CA 1
ATOM 2275 C C . VAL A 1 292 ? 13.849 -12.059 -7.533 1.00 93.38 292 VAL A C 1
ATOM 2277 O O . VAL A 1 292 ? 12.966 -11.909 -6.688 1.00 93.38 292 VAL A O 1
ATOM 2280 N N . ASN A 1 293 ? 13.729 -12.971 -8.501 1.00 93.19 293 ASN A N 1
ATOM 2281 C CA . ASN A 1 293 ? 12.531 -13.790 -8.675 1.00 93.19 293 ASN A CA 1
ATOM 2282 C C . ASN A 1 293 ? 12.358 -14.828 -7.563 1.00 93.19 293 ASN A C 1
ATOM 2284 O O . ASN A 1 293 ? 11.243 -15.300 -7.356 1.00 93.19 293 ASN A O 1
ATOM 2288 N N . THR A 1 294 ? 13.412 -15.169 -6.818 1.00 93.62 294 THR A N 1
ATOM 2289 C CA . THR A 1 294 ? 13.264 -15.981 -5.602 1.00 93.62 294 THR A CA 1
ATOM 2290 C C . THR A 1 294 ? 12.497 -15.197 -4.539 1.00 93.62 294 THR A C 1
ATOM 2292 O O . THR A 1 294 ? 11.493 -15.693 -4.037 1.00 93.62 294 THR A O 1
ATOM 2295 N N . HIS A 1 295 ? 12.868 -13.939 -4.294 1.00 94.12 295 HIS A N 1
ATOM 2296 C CA . HIS A 1 295 ? 12.148 -13.083 -3.349 1.00 94.12 295 HIS A CA 1
ATOM 2297 C C . HIS A 1 295 ? 10.726 -12.736 -3.810 1.00 94.12 295 HIS A C 1
ATOM 2299 O O . HIS A 1 295 ? 9.802 -12.743 -3.000 1.00 94.12 295 HIS A O 1
ATOM 2305 N N . ARG A 1 296 ? 10.505 -12.501 -5.112 1.00 94.75 296 ARG A N 1
ATOM 2306 C CA . ARG A 1 296 ? 9.147 -12.265 -5.643 1.00 94.75 296 ARG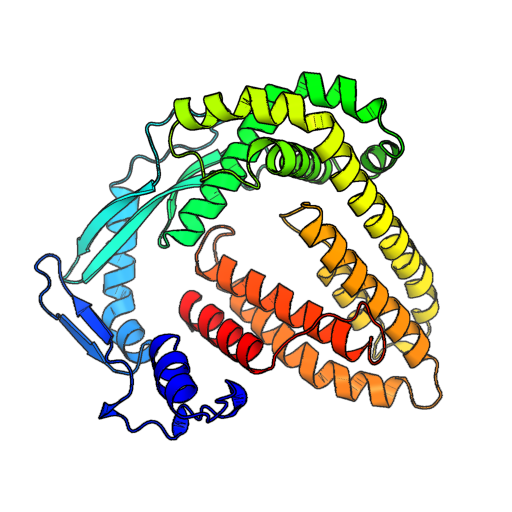 A CA 1
ATOM 2307 C C . ARG A 1 296 ? 8.214 -13.456 -5.436 1.00 94.75 296 ARG A C 1
ATOM 2309 O O . ARG A 1 296 ? 7.054 -13.248 -5.106 1.00 94.75 296 ARG A O 1
ATOM 2316 N N . ARG A 1 297 ? 8.707 -14.693 -5.576 1.00 93.94 297 ARG A N 1
ATOM 2317 C CA . ARG A 1 297 ? 7.910 -15.893 -5.264 1.00 93.94 297 ARG A CA 1
ATOM 2318 C C . ARG A 1 297 ? 7.531 -15.947 -3.787 1.00 93.94 297 ARG A C 1
ATOM 2320 O O . ARG A 1 297 ? 6.391 -16.272 -3.482 1.00 93.94 297 ARG A O 1
ATOM 2327 N N . THR A 1 298 ? 8.449 -15.592 -2.883 1.00 92.56 298 THR A N 1
ATOM 2328 C CA . THR A 1 298 ? 8.137 -15.462 -1.451 1.00 92.56 298 THR A CA 1
ATOM 2329 C C . THR A 1 298 ? 7.026 -14.437 -1.226 1.00 92.56 298 THR A C 1
ATOM 2331 O O . THR A 1 298 ? 6.054 -14.743 -0.543 1.00 92.56 298 THR A O 1
ATOM 2334 N N . VAL A 1 299 ? 7.115 -13.258 -1.855 1.00 93.00 299 VAL A N 1
ATOM 2335 C CA . VAL A 1 299 ? 6.053 -12.237 -1.801 1.00 93.00 299 VAL A CA 1
ATOM 2336 C C . VAL A 1 299 ? 4.717 -12.800 -2.278 1.00 93.00 299 VAL A C 1
ATOM 2338 O O . VAL A 1 299 ? 3.716 -12.606 -1.599 1.00 93.00 299 VAL A O 1
ATOM 2341 N N . ASP A 1 300 ? 4.687 -13.497 -3.413 1.00 91.38 300 ASP A N 1
ATOM 2342 C CA . ASP A 1 300 ? 3.448 -14.034 -3.984 1.00 91.38 300 ASP A CA 1
ATOM 2343 C C . ASP A 1 300 ? 2.802 -15.081 -3.059 1.00 91.38 300 ASP A C 1
ATOM 2345 O O . ASP A 1 300 ? 1.618 -14.974 -2.748 1.00 91.38 300 ASP A O 1
ATOM 2349 N N . VAL A 1 301 ? 3.591 -16.023 -2.527 1.00 91.44 301 VAL A N 1
ATOM 2350 C CA . VAL A 1 301 ? 3.112 -17.054 -1.586 1.00 91.44 301 VAL A CA 1
ATOM 2351 C C . VAL A 1 301 ? 2.580 -16.440 -0.290 1.00 91.44 301 VAL A C 1
ATOM 2353 O O . VAL A 1 301 ? 1.566 -16.891 0.242 1.00 91.44 301 VAL A O 1
ATOM 2356 N N . LEU A 1 302 ? 3.260 -15.428 0.251 1.00 90.31 302 LEU A N 1
ATOM 2357 C CA . LEU A 1 302 ? 2.807 -14.754 1.470 1.00 90.31 302 LEU A CA 1
ATOM 2358 C C . LEU A 1 302 ? 1.560 -13.907 1.210 1.00 90.31 302 LEU A C 1
ATOM 2360 O O . LEU A 1 302 ? 0.663 -13.853 2.049 1.00 90.31 302 LEU A O 1
ATOM 2364 N N . ARG A 1 303 ? 1.464 -13.294 0.029 1.00 88.12 303 ARG A N 1
ATOM 2365 C CA . ARG A 1 303 ? 0.307 -12.499 -0.384 1.00 88.12 303 ARG A CA 1
ATOM 2366 C C . ARG A 1 303 ? -0.959 -13.334 -0.511 1.00 88.12 303 ARG A C 1
ATOM 2368 O O . ARG A 1 303 ? -2.005 -12.868 -0.087 1.00 88.12 303 ARG A O 1
ATOM 2375 N N . GLU A 1 304 ? -0.870 -14.554 -1.038 1.00 86.88 304 GLU A N 1
ATOM 2376 C CA . GLU A 1 304 ? -2.010 -15.485 -1.092 1.00 86.88 304 GLU A CA 1
ATOM 2377 C C . GLU A 1 304 ? -2.545 -15.844 0.304 1.00 86.88 304 GLU A C 1
ATOM 2379 O O . GLU A 1 304 ? -3.732 -16.119 0.463 1.00 86.88 304 GLU A O 1
ATOM 2384 N N . LYS A 1 305 ? -1.682 -15.817 1.327 1.00 82.38 305 LYS A N 1
ATOM 2385 C CA . LYS A 1 305 ? -2.052 -16.090 2.726 1.00 82.38 305 LYS A CA 1
ATOM 2386 C C . LYS A 1 305 ? -2.571 -14.857 3.463 1.00 82.38 305 LYS A C 1
ATOM 2388 O O . LYS A 1 305 ? -3.309 -14.995 4.436 1.00 82.38 305 LYS A O 1
ATOM 2393 N N . ALA A 1 306 ? -2.186 -13.662 3.027 1.00 78.69 306 ALA A N 1
ATOM 2394 C CA . ALA A 1 306 ? -2.652 -12.408 3.598 1.00 78.69 306 ALA A CA 1
ATOM 2395 C C . ALA A 1 306 ? -4.078 -12.110 3.102 1.00 78.69 306 ALA A C 1
ATOM 2397 O O . ALA A 1 306 ? -4.272 -11.569 2.018 1.00 78.69 306 ALA A O 1
ATOM 2398 N N . SER A 1 307 ? -5.082 -12.479 3.901 1.00 63.28 307 SER A N 1
ATOM 2399 C CA . SER A 1 307 ? -6.499 -12.432 3.516 1.00 63.28 307 SER A CA 1
ATOM 2400 C C . SER A 1 307 ? -7.052 -11.021 3.281 1.00 63.28 307 SER A C 1
ATOM 2402 O O . SER A 1 307 ? -7.912 -10.848 2.421 1.00 63.28 307 SER A O 1
ATOM 2404 N N . GLU A 1 308 ? -6.577 -10.013 4.024 1.00 69.00 308 GLU A N 1
ATOM 2405 C CA . GLU A 1 308 ? -7.172 -8.668 4.028 1.00 69.00 308 GLU A CA 1
ATOM 2406 C C . GLU A 1 308 ? -6.147 -7.541 3.798 1.00 69.00 308 GLU A C 1
ATOM 2408 O O . GLU A 1 308 ? -5.147 -7.501 4.527 1.00 69.00 308 GLU A O 1
ATOM 2413 N N . PRO A 1 309 ? -6.429 -6.563 2.899 1.00 65.12 309 PRO A N 1
ATOM 2414 C CA . PRO A 1 309 ? -5.552 -5.432 2.544 1.00 65.12 309 PRO A CA 1
ATOM 2415 C C . PRO A 1 309 ? -5.107 -4.510 3.690 1.00 65.12 309 PRO A C 1
ATOM 2417 O O . PRO A 1 309 ? -4.265 -3.628 3.513 1.00 65.12 309 PRO A O 1
ATOM 2420 N N . TRP A 1 310 ? -5.671 -4.703 4.878 1.00 67.06 310 TRP A N 1
ATOM 2421 C CA . TRP A 1 310 ? -5.453 -3.856 6.049 1.00 67.06 310 TRP A CA 1
ATOM 2422 C C . TRP A 1 310 ? -5.023 -4.652 7.285 1.00 67.06 310 TRP A C 1
ATOM 2424 O O . TRP A 1 310 ? -4.923 -4.106 8.380 1.00 67.06 310 TRP A O 1
ATOM 2434 N N . SER A 1 311 ? -4.704 -5.936 7.098 1.00 76.31 311 SER A N 1
ATOM 2435 C CA . SER A 1 311 ? -4.073 -6.772 8.116 1.00 76.31 311 SER A CA 1
ATOM 2436 C C . SER A 1 311 ? -2.581 -6.447 8.273 1.00 76.31 311 SER A C 1
ATOM 2438 O O . SER A 1 311 ? -1.920 -5.955 7.352 1.00 76.31 311 SER A O 1
ATOM 2440 N N . ALA A 1 312 ? -2.016 -6.784 9.435 1.00 75.56 312 ALA A N 1
ATOM 2441 C CA . ALA A 1 312 ? -0.569 -6.720 9.655 1.00 75.56 312 ALA A CA 1
ATOM 2442 C C . ALA A 1 312 ? 0.202 -7.585 8.640 1.00 75.56 312 ALA A C 1
ATOM 2444 O O . ALA A 1 312 ? 1.236 -7.161 8.127 1.00 75.56 312 ALA A O 1
ATOM 2445 N N . ALA A 1 313 ? -0.346 -8.760 8.306 1.00 83.38 313 ALA A N 1
ATOM 2446 C CA . ALA A 1 313 ? 0.192 -9.671 7.299 1.00 83.38 313 ALA A CA 1
ATOM 2447 C C . ALA A 1 313 ? 0.317 -8.997 5.937 1.00 83.38 313 ALA A C 1
ATOM 2449 O O . ALA A 1 313 ? 1.408 -8.924 5.377 1.00 83.38 313 ALA A O 1
ATOM 2450 N N . TRP A 1 314 ? -0.780 -8.425 5.445 1.00 84.25 314 TRP A N 1
ATOM 2451 C CA . TRP A 1 314 ? -0.779 -7.731 4.166 1.00 84.25 314 TRP A CA 1
ATOM 2452 C C . TRP A 1 314 ? 0.213 -6.573 4.140 1.00 84.25 314 TRP A C 1
ATOM 2454 O O . TRP A 1 314 ? 0.961 -6.421 3.180 1.00 84.25 314 TRP A O 1
ATOM 2464 N N . ARG A 1 315 ? 0.278 -5.782 5.216 1.00 82.19 315 ARG A N 1
ATOM 2465 C CA . ARG A 1 315 ? 1.229 -4.670 5.325 1.00 82.19 315 ARG A CA 1
ATOM 2466 C C . ARG A 1 315 ? 2.678 -5.118 5.255 1.00 82.19 315 ARG A C 1
ATOM 2468 O O . ARG A 1 315 ? 3.455 -4.515 4.517 1.00 82.19 315 ARG A O 1
ATOM 2475 N N . ALA A 1 316 ? 3.029 -6.167 5.987 1.00 86.69 316 ALA A N 1
ATOM 2476 C CA . ALA A 1 316 ? 4.372 -6.722 5.949 1.00 86.69 316 ALA A CA 1
ATOM 2477 C C . ALA A 1 316 ? 4.711 -7.262 4.547 1.00 86.69 316 ALA A C 1
ATOM 2479 O O . ALA A 1 316 ? 5.810 -7.037 4.044 1.00 86.69 316 ALA A O 1
ATOM 2480 N N . VAL A 1 317 ? 3.744 -7.890 3.870 1.00 91.25 317 VAL A N 1
ATOM 2481 C CA . VAL A 1 317 ? 3.899 -8.375 2.490 1.00 91.25 317 VAL A CA 1
ATOM 2482 C C . VAL A 1 317 ? 4.047 -7.235 1.480 1.00 91.25 317 VAL A C 1
ATOM 2484 O O . VAL A 1 317 ? 4.881 -7.335 0.583 1.00 91.25 317 VAL A O 1
ATOM 2487 N N . GLU A 1 318 ? 3.288 -6.145 1.607 1.00 88.69 318 GLU A N 1
ATOM 2488 C CA . GLU A 1 318 ? 3.437 -4.972 0.733 1.00 88.69 318 GLU A CA 1
ATOM 2489 C C . GLU A 1 318 ? 4.769 -4.258 0.958 1.00 88.69 318 GLU A C 1
ATOM 2491 O O . GLU A 1 318 ? 5.418 -3.852 -0.003 1.00 88.69 318 GLU A O 1
ATOM 2496 N N . HIS A 1 319 ? 5.221 -4.157 2.210 1.00 89.38 319 HIS A N 1
ATOM 2497 C CA . HIS A 1 319 ? 6.542 -3.615 2.514 1.00 89.38 319 HIS A CA 1
ATOM 2498 C C . HIS A 1 319 ? 7.660 -4.468 1.898 1.00 89.38 319 HIS A C 1
ATOM 2500 O O . HIS A 1 319 ? 8.580 -3.932 1.275 1.00 89.38 319 HIS A O 1
ATOM 2506 N N . LEU A 1 320 ? 7.556 -5.797 2.012 1.00 93.12 320 LEU A N 1
ATOM 2507 C CA . LEU A 1 320 ? 8.487 -6.720 1.371 1.00 93.12 320 LEU A CA 1
ATOM 2508 C C . LEU A 1 320 ? 8.445 -6.596 -0.158 1.00 93.12 320 LEU A C 1
ATOM 2510 O O . LEU A 1 320 ? 9.499 -6.524 -0.785 1.00 93.12 320 LEU A O 1
ATOM 2514 N N . HIS A 1 321 ? 7.251 -6.542 -0.759 1.00 93.06 321 HIS A N 1
ATOM 2515 C CA . HIS A 1 321 ? 7.072 -6.312 -2.198 1.00 93.06 321 HIS A CA 1
ATOM 2516 C C . HIS A 1 321 ? 7.830 -5.063 -2.643 1.00 93.06 321 HIS A C 1
ATOM 2518 O O . HIS A 1 321 ? 8.635 -5.115 -3.568 1.00 93.06 321 HIS A O 1
ATOM 2524 N N . ASP A 1 322 ? 7.634 -3.961 -1.929 1.00 91.94 322 ASP A N 1
ATOM 2525 C CA . ASP A 1 322 ? 8.283 -2.690 -2.205 1.00 91.94 322 ASP A CA 1
ATOM 2526 C C . ASP A 1 322 ? 9.817 -2.766 -2.159 1.00 91.94 322 ASP A C 1
ATOM 2528 O O . ASP A 1 322 ? 10.485 -2.242 -3.053 1.00 91.94 322 ASP A O 1
ATOM 2532 N N . LEU A 1 323 ? 10.383 -3.432 -1.150 1.00 93.88 323 LEU A N 1
ATOM 2533 C CA . LEU A 1 323 ? 11.832 -3.625 -1.036 1.00 93.88 323 LEU A CA 1
ATOM 2534 C C . LEU A 1 323 ? 12.391 -4.522 -2.145 1.00 93.88 323 LEU A C 1
ATOM 2536 O O . LEU A 1 323 ? 13.479 -4.262 -2.657 1.00 93.88 323 LEU A O 1
ATOM 2540 N N . VAL A 1 324 ? 11.657 -5.566 -2.535 1.00 95.25 324 VAL A N 1
ATOM 2541 C CA . VAL A 1 324 ? 12.062 -6.479 -3.614 1.00 95.25 324 VAL A CA 1
ATOM 2542 C C . VAL A 1 324 ? 12.062 -5.769 -4.967 1.00 95.25 324 VAL A C 1
ATOM 2544 O O . VAL A 1 324 ? 12.997 -5.944 -5.750 1.00 95.25 324 VAL A O 1
ATOM 2547 N N . GLU A 1 325 ? 11.055 -4.943 -5.251 1.00 94.81 325 GLU A N 1
ATOM 2548 C CA . GLU A 1 325 ? 11.014 -4.179 -6.501 1.00 94.81 325 GLU A CA 1
ATOM 2549 C C . GLU A 1 325 ? 12.050 -3.044 -6.525 1.00 94.81 325 GLU A C 1
ATOM 2551 O O . GLU A 1 325 ? 12.649 -2.780 -7.572 1.00 94.81 325 GLU A O 1
ATOM 2556 N N . ASP A 1 326 ? 12.343 -2.425 -5.378 1.00 94.19 326 ASP A N 1
ATOM 2557 C CA . ASP A 1 326 ? 13.449 -1.469 -5.260 1.00 94.19 326 ASP A CA 1
ATOM 2558 C C . ASP A 1 326 ? 14.810 -2.153 -5.465 1.00 94.19 326 ASP A C 1
ATOM 2560 O O . ASP A 1 326 ? 15.668 -1.606 -6.161 1.00 94.19 326 ASP A O 1
ATOM 2564 N N . LEU A 1 327 ? 14.999 -3.376 -4.951 1.00 94.00 327 LEU A N 1
ATOM 2565 C CA . LEU A 1 327 ? 16.206 -4.174 -5.190 1.00 94.00 327 LEU A CA 1
ATOM 2566 C C . LEU A 1 327 ? 16.356 -4.489 -6.680 1.00 94.00 327 LEU A C 1
ATOM 2568 O O . LEU A 1 327 ? 17.443 -4.338 -7.241 1.00 94.00 327 LEU A O 1
ATOM 2572 N N . ALA A 1 328 ? 15.270 -4.908 -7.333 1.00 93.75 328 ALA A N 1
ATOM 2573 C CA . ALA A 1 328 ? 15.264 -5.200 -8.762 1.00 93.75 328 ALA A CA 1
ATOM 2574 C C . ALA A 1 328 ? 15.716 -3.983 -9.583 1.00 93.75 328 ALA A C 1
ATOM 2576 O O . ALA A 1 328 ? 16.572 -4.103 -10.467 1.00 93.75 328 ALA A O 1
ATOM 2577 N N . ALA A 1 329 ? 15.190 -2.801 -9.250 1.00 94.62 329 ALA A N 1
ATOM 2578 C CA . ALA A 1 329 ? 15.589 -1.546 -9.869 1.00 94.62 329 ALA A CA 1
ATOM 2579 C C . ALA A 1 329 ? 17.065 -1.219 -9.587 1.00 94.62 329 ALA A C 1
ATOM 2581 O O . ALA A 1 329 ? 17.814 -0.949 -10.525 1.00 94.62 329 ALA A O 1
ATOM 2582 N N . ALA A 1 330 ? 17.519 -1.335 -8.336 1.00 93.50 330 ALA A N 1
ATOM 2583 C CA . ALA A 1 330 ? 18.902 -1.072 -7.936 1.00 93.50 330 ALA A CA 1
ATOM 2584 C C . ALA A 1 330 ? 19.916 -1.942 -8.701 1.00 93.50 330 ALA A C 1
ATOM 2586 O O . ALA A 1 330 ? 20.925 -1.438 -9.200 1.00 93.50 330 ALA A O 1
ATOM 2587 N N . ARG A 1 331 ? 19.624 -3.239 -8.886 1.00 92.38 331 ARG A N 1
ATOM 2588 C CA . ARG A 1 331 ? 20.468 -4.155 -9.679 1.00 92.38 331 ARG A CA 1
ATOM 2589 C C . ARG A 1 331 ? 20.570 -3.739 -11.151 1.00 92.38 331 ARG A C 1
ATOM 2591 O O . ARG A 1 331 ? 21.605 -3.952 -11.786 1.00 92.38 331 ARG A O 1
ATOM 2598 N N . CYS A 1 332 ? 19.528 -3.119 -11.697 1.00 91.44 332 CYS A N 1
ATOM 2599 C CA . CYS A 1 332 ? 19.531 -2.607 -13.067 1.00 91.44 332 CYS A CA 1
ATOM 2600 C C . CYS A 1 332 ? 20.201 -1.228 -13.173 1.00 91.44 332 CYS A C 1
ATOM 2602 O O . CYS A 1 332 ? 20.819 -0.929 -14.188 1.00 91.44 332 CYS A O 1
ATOM 2604 N N . MET A 1 333 ? 20.148 -0.416 -12.120 1.00 93.38 333 MET A N 1
ATOM 2605 C CA . MET A 1 333 ? 20.578 0.986 -12.103 1.00 93.38 333 MET A CA 1
ATOM 2606 C C . MET A 1 333 ? 21.995 1.199 -11.535 1.00 93.38 333 MET A C 1
ATOM 2608 O O . MET A 1 333 ? 22.312 2.274 -11.041 1.00 93.38 333 MET A O 1
ATOM 2612 N N . VAL A 1 334 ? 22.877 0.194 -11.591 1.00 87.81 334 VAL A N 1
ATOM 2613 C CA . VAL A 1 334 ? 24.260 0.316 -11.083 1.00 87.81 334 VAL A CA 1
ATOM 2614 C C . VAL A 1 334 ? 24.974 1.522 -11.710 1.00 87.81 334 VAL A C 1
ATOM 2616 O O . VAL A 1 334 ? 25.143 1.563 -12.929 1.00 87.81 334 VAL A O 1
ATOM 2619 N N . GLY A 1 335 ? 25.410 2.466 -10.867 1.00 84.75 335 GLY A N 1
ATOM 2620 C CA . GLY A 1 335 ? 26.081 3.710 -11.268 1.00 84.75 335 GLY A CA 1
ATOM 2621 C C . GLY A 1 335 ? 25.153 4.920 -11.445 1.00 84.75 335 GLY A C 1
ATOM 2622 O O . GLY A 1 335 ? 25.645 6.039 -11.582 1.00 84.75 335 GLY A O 1
ATOM 2623 N N . GLU A 1 336 ? 23.833 4.729 -11.397 1.00 87.50 336 GLU A N 1
ATOM 2624 C CA . GLU A 1 336 ? 22.855 5.816 -11.471 1.00 87.50 336 GLU A CA 1
ATOM 2625 C C . GLU A 1 336 ? 22.682 6.498 -10.114 1.00 87.50 336 GLU A C 1
ATOM 2627 O O . GLU A 1 336 ? 22.430 5.844 -9.103 1.00 87.50 336 GLU A O 1
ATOM 2632 N N . ARG A 1 337 ? 22.701 7.836 -10.089 1.00 86.12 337 ARG A N 1
ATOM 2633 C CA . ARG A 1 337 ? 22.439 8.612 -8.856 1.00 86.12 337 ARG A CA 1
ATOM 2634 C C . ARG A 1 337 ? 21.040 8.393 -8.280 1.00 86.12 337 ARG A C 1
ATOM 2636 O O . ARG A 1 337 ? 20.814 8.670 -7.113 1.00 86.12 337 ARG A O 1
ATOM 2643 N N . SER A 1 338 ? 20.100 7.959 -9.117 1.00 86.12 338 SER A N 1
ATOM 2644 C CA . SER A 1 338 ? 18.707 7.710 -8.734 1.00 86.12 338 SER A CA 1
ATOM 2645 C C . SER A 1 338 ? 18.425 6.246 -8.383 1.00 86.12 338 SER A C 1
ATOM 2647 O O . SER A 1 338 ? 17.262 5.891 -8.189 1.00 86.12 338 SER A O 1
ATOM 2649 N N . ALA A 1 339 ? 19.453 5.389 -8.336 1.00 87.38 339 ALA A N 1
ATOM 2650 C CA . ALA A 1 339 ? 19.292 3.992 -7.954 1.00 87.38 339 ALA A CA 1
ATOM 2651 C C . ALA A 1 339 ? 18.768 3.886 -6.509 1.00 87.38 339 ALA A C 1
ATOM 2653 O O . ALA A 1 339 ? 19.307 4.554 -5.626 1.00 87.38 339 ALA A O 1
ATOM 2654 N N . PRO A 1 340 ? 17.746 3.052 -6.244 1.00 88.31 340 PRO A N 1
ATOM 2655 C CA . PRO A 1 340 ? 17.310 2.789 -4.880 1.00 88.31 340 PRO A CA 1
ATOM 2656 C C . PRO A 1 340 ? 18.423 2.152 -4.049 1.00 88.31 340 PRO A C 1
ATOM 2658 O O . PRO A 1 340 ? 19.168 1.299 -4.536 1.00 88.31 340 PRO A O 1
ATOM 2661 N N . GLU A 1 341 ? 18.493 2.514 -2.773 1.00 85.81 341 GLU A N 1
ATOM 2662 C CA . GLU A 1 341 ? 19.362 1.849 -1.809 1.00 85.81 341 GLU A CA 1
ATOM 2663 C C . GLU A 1 341 ? 18.563 0.788 -1.053 1.00 85.81 341 GLU A C 1
ATOM 2665 O O . GLU A 1 341 ? 17.611 1.096 -0.337 1.00 85.81 341 GLU A O 1
ATOM 2670 N N . VAL A 1 342 ? 18.953 -0.478 -1.209 1.00 85.25 342 VAL A N 1
ATOM 2671 C CA . VAL A 1 342 ? 18.342 -1.600 -0.490 1.00 85.25 342 VAL A CA 1
ATOM 2672 C C . VAL A 1 342 ? 19.430 -2.355 0.253 1.00 85.25 342 VAL A C 1
ATOM 2674 O O . VAL A 1 342 ? 20.279 -3.009 -0.351 1.00 85.25 342 VAL A O 1
ATOM 2677 N N . HIS A 1 343 ? 19.407 -2.251 1.582 1.00 83.50 343 HIS A N 1
ATOM 2678 C CA . HIS A 1 343 ? 20.339 -2.974 2.437 1.00 83.50 343 HIS A CA 1
ATOM 2679 C C . HIS A 1 343 ? 19.903 -4.448 2.571 1.00 83.50 343 HIS A C 1
ATOM 2681 O O . HIS A 1 343 ? 18.726 -4.694 2.858 1.00 83.50 343 HIS A O 1
ATOM 2687 N N . PRO A 1 344 ? 20.812 -5.436 2.430 1.00 79.31 344 PRO A N 1
ATOM 2688 C CA . PRO A 1 344 ? 20.477 -6.860 2.562 1.00 79.31 344 PRO A CA 1
ATOM 2689 C C . PRO A 1 344 ? 19.771 -7.213 3.881 1.00 79.31 344 PRO A C 1
ATOM 2691 O O . PRO A 1 344 ? 18.825 -8.003 3.899 1.00 79.31 344 PRO A O 1
ATOM 2694 N N . ASP A 1 345 ? 20.182 -6.576 4.978 1.00 77.31 345 ASP A N 1
ATOM 2695 C CA . ASP A 1 345 ? 19.578 -6.794 6.297 1.00 77.31 345 ASP A CA 1
ATOM 2696 C C . ASP A 1 345 ? 18.115 -6.335 6.351 1.00 77.31 345 ASP A C 1
ATOM 2698 O O . ASP A 1 345 ? 17.291 -7.010 6.960 1.00 77.31 345 ASP A O 1
ATOM 2702 N N . HIS A 1 346 ? 17.761 -5.233 5.674 1.00 84.38 346 HIS A N 1
ATOM 2703 C CA . HIS A 1 346 ? 16.374 -4.754 5.625 1.00 84.38 346 HIS A CA 1
ATOM 2704 C C . HIS A 1 346 ? 15.482 -5.726 4.852 1.00 84.38 346 HIS A C 1
ATOM 2706 O O . HIS A 1 346 ? 14.354 -5.982 5.261 1.00 84.38 346 HIS A O 1
ATOM 2712 N N . LEU A 1 347 ? 15.993 -6.304 3.762 1.00 86.06 347 LEU A N 1
ATOM 2713 C CA . LEU A 1 347 ? 15.270 -7.327 3.012 1.00 86.06 347 LEU A CA 1
ATOM 2714 C C . LEU A 1 347 ? 15.065 -8.592 3.855 1.00 86.06 347 LEU A C 1
ATOM 2716 O O . LEU A 1 347 ? 13.965 -9.133 3.898 1.00 86.06 347 LEU A O 1
ATOM 2720 N N . THR A 1 348 ? 16.109 -9.037 4.555 1.00 84.69 348 THR A N 1
ATOM 2721 C CA . THR A 1 348 ? 16.048 -10.214 5.434 1.00 84.69 348 THR A CA 1
ATOM 2722 C C . THR A 1 348 ? 15.056 -10.003 6.579 1.00 84.69 348 THR A C 1
ATOM 2724 O O . THR A 1 348 ? 14.262 -10.891 6.891 1.00 84.69 348 THR A O 1
ATOM 2727 N N . GLU A 1 349 ? 15.061 -8.813 7.180 1.00 83.25 349 GLU A N 1
ATOM 2728 C CA . GLU A 1 349 ? 14.100 -8.422 8.208 1.00 83.25 349 GLU A CA 1
ATOM 2729 C C . GLU A 1 349 ? 12.668 -8.384 7.663 1.00 83.25 349 GLU A C 1
ATOM 2731 O O . GLU A 1 349 ? 11.770 -8.946 8.282 1.00 83.25 349 GLU A O 1
ATOM 2736 N N . ALA A 1 350 ? 12.446 -7.790 6.489 1.00 85.88 350 ALA A N 1
ATOM 2737 C CA . ALA A 1 350 ? 11.118 -7.703 5.887 1.00 85.88 350 ALA A CA 1
ATOM 2738 C C . ALA A 1 350 ? 10.552 -9.078 5.503 1.00 85.88 350 ALA A C 1
ATOM 2740 O O . ALA A 1 350 ? 9.362 -9.318 5.702 1.00 85.88 350 ALA A O 1
ATOM 2741 N N . ILE A 1 351 ? 11.391 -10.000 5.011 1.00 86.94 351 ILE A N 1
ATOM 2742 C CA . ILE A 1 351 ? 10.996 -11.400 4.774 1.00 86.94 351 ILE A CA 1
ATOM 2743 C C . ILE A 1 351 ? 10.537 -12.019 6.086 1.00 86.94 351 ILE A C 1
ATOM 2745 O O . ILE A 1 351 ? 9.417 -12.523 6.164 1.00 86.94 351 ILE A O 1
ATOM 2749 N N . ARG A 1 352 ? 11.359 -11.895 7.135 1.00 82.50 352 ARG A N 1
ATOM 2750 C CA . ARG A 1 352 ? 11.033 -12.411 8.461 1.00 82.50 352 ARG A CA 1
ATOM 2751 C C . ARG A 1 352 ? 9.698 -11.841 8.938 1.00 82.50 352 ARG A C 1
ATOM 2753 O O . ARG A 1 352 ? 8.804 -12.606 9.273 1.00 82.50 352 ARG A O 1
ATOM 2760 N N . GLN A 1 353 ? 9.517 -10.525 8.923 1.00 82.12 353 GLN A N 1
ATOM 2761 C CA . GLN A 1 353 ? 8.280 -9.878 9.369 1.00 82.12 353 GLN A CA 1
ATOM 2762 C C . GLN A 1 353 ? 7.052 -10.316 8.563 1.00 82.12 353 GLN A C 1
ATOM 2764 O O . GLN A 1 353 ? 5.985 -10.526 9.145 1.00 82.12 353 GLN A O 1
ATOM 2769 N N . ALA A 1 354 ? 7.184 -10.487 7.247 1.00 83.62 354 ALA A N 1
ATOM 2770 C CA . ALA A 1 354 ? 6.092 -10.923 6.385 1.00 83.62 354 ALA A CA 1
ATOM 2771 C C . ALA A 1 354 ? 5.713 -12.390 6.625 1.00 83.62 354 ALA A C 1
ATOM 2773 O O . ALA A 1 354 ? 4.524 -12.694 6.739 1.00 83.62 354 ALA A O 1
ATOM 2774 N N . GLU A 1 355 ? 6.694 -13.281 6.784 1.00 83.56 355 GLU A N 1
ATOM 2775 C CA . GLU A 1 355 ? 6.469 -14.684 7.149 1.00 83.56 355 GLU A CA 1
ATOM 2776 C C . GLU A 1 355 ? 5.770 -14.780 8.510 1.00 83.56 355 GLU A C 1
ATOM 2778 O O . GLU A 1 355 ? 4.678 -15.352 8.618 1.00 83.56 355 GLU A O 1
ATOM 2783 N N . HIS A 1 356 ? 6.324 -14.089 9.512 1.00 75.81 356 HIS A N 1
ATOM 2784 C CA . HIS A 1 356 ? 5.773 -14.033 10.863 1.00 75.81 356 HIS A CA 1
ATOM 2785 C C . HIS A 1 356 ? 4.346 -13.488 10.877 1.00 75.81 356 HIS A C 1
ATOM 2787 O O . HIS A 1 356 ? 3.481 -14.030 11.560 1.00 75.81 356 HIS A O 1
ATOM 2793 N N . SER A 1 357 ? 4.048 -12.451 10.103 1.00 73.94 357 SER A N 1
ATOM 2794 C CA . SER A 1 357 ? 2.700 -11.882 10.099 1.00 73.94 357 SER A CA 1
ATOM 2795 C C . SER A 1 357 ? 1.694 -12.779 9.361 1.00 73.94 357 SER A C 1
ATOM 2797 O O . SER A 1 357 ? 0.524 -12.798 9.729 1.00 73.94 357 SER A O 1
ATOM 2799 N N . SER A 1 358 ? 2.140 -13.586 8.390 1.00 70.00 358 SER A N 1
ATOM 2800 C CA . SER A 1 358 ? 1.266 -14.361 7.486 1.00 70.00 358 SER A CA 1
ATOM 2801 C C . SER A 1 358 ? 0.946 -15.797 7.921 1.00 70.00 358 SER A C 1
ATOM 2803 O O . SER A 1 358 ? 0.237 -16.501 7.208 1.00 70.00 358 SER A O 1
ATOM 2805 N N . GLY A 1 359 ? 1.455 -16.279 9.058 1.00 64.38 359 GLY A N 1
ATOM 2806 C CA . GLY A 1 359 ? 1.135 -17.643 9.537 1.00 64.38 359 GLY A CA 1
ATOM 2807 C C . GLY A 1 359 ? 2.183 -18.707 9.236 1.00 64.38 359 GLY A C 1
ATOM 2808 O O . GLY A 1 359 ? 2.055 -19.824 9.729 1.00 64.38 359 GLY A O 1
ATOM 2809 N N . THR A 1 360 ? 3.186 -18.363 8.434 1.00 47.19 360 THR A N 1
ATOM 2810 C CA . THR A 1 360 ? 4.387 -19.161 8.135 1.00 47.19 360 THR A CA 1
ATOM 2811 C C . THR A 1 360 ? 5.445 -18.994 9.204 1.00 47.19 360 THR A C 1
ATOM 2813 O O . THR A 1 360 ? 6.139 -19.999 9.453 1.00 47.19 360 THR A O 1
#

Sequence (360 aa):
MVALTEACRSRGVPVHISQFQPDQVPDDLKMLLEVVDDRGEVIARSRDLADLRKRLGARIAEASVALADAFEGQVGLRHWTVGPVGEVLRTVRRGVLVEAWSALVPEPNGTTVAYQLVFSKDAADVATRASCARFLAADLADDLDRQLPLLPGSEVLDQLDGPTRHLVREAIVGFAGLQDAVTPKSAEALQSRFDPAWRGLWKAAEEVLSSLQHQRSVAGQVAARLVDFDRPIWDDVRDDLRRQYLRALPRLDWSPLQLNRASTRLRGLLIRMDRLKSPQGIARDLAVQKEVNTHRRTVDVLREKASEPWSAAWRAVEHLHDLVEDLAAARCMVGERSAPEVHPDHLTEAIRQAEHSSGT

pLDDT: mean 88.17, std 9.97, range [45.31, 97.81]

Foldseek 3Di:
DVVVCVVVVVVVDHDDPVNDDVVPQPPVRQDKDFFFFPVRHGPDIDSDLLVVCVVCVVQQVVFVVVQQVPDDKDKFAQAFPDFFWQDWDWDGGPGGIAIWTFAWAQDPVLRMIMTGTARDSVLRQVRRLLRLLNNLLSVCVVVCVVQLVVDPQSVLLVVDDPNVNSLLSSQLLSQQQPPPHRRGRGNVSSVVSNVSSSVSNNVSSNLLSVLSVLLVVLLVVLVVLLVVQPDPVNPVCSVVLVVQSVLLDDDRHSHSVSSLLSSLLSVLSVLLSVQCPDPCSVVVVCVLVVVLVVLVVLLVVLCVLPPDCSHQLNVLSVVLSSLSSLSSSLVSQVPPPSRRDRDPVVNVVSSVSNCSRRSD

Radius of gyration: 23.36 Å; chains: 1; bounding box: 56×50×66 Å

Secondary structure (DSSP, 8-state):
-HHHHHHHHTTT----GGG--GGGS-GGGSPPEEEE-TTS-EEEEES-HHHHHHHHHHHHHHHHHHHHHTS--EEEESS--S----PEEEEEETTEEEEEEEEEEE-TTSS-EEEEEES-HHHHHHHHHHHHHHHHHHHTHHHHHHHGGGSTTGGGGGGS-HHHHHHHHHHHHHHHHTTTSPPP-SHHHHHTTHHHHHHHHHHHHHHHHHHHHHHHHHHHHHHHHHGGG-SGGGHHHHHHHHHHHHHHS-SS--SHHHHHHHHHHHHHHHHHHHHHTSTTHHHHHHHHHHHHHHHHHHHHHHHHH---TTSHHHHHHHHHHHHHHHHHHHHH-TT-TTPPP--HHHHHHHHHHHHHHHT-